Protein AF-A0A951L5P1-F1 (afdb_monomer)

pLDDT: mean 80.64, std 19.42, range [27.53, 98.38]

Secondary structure (DSSP, 8-state):
------------------------PPPPPPPPPPPPPPPPPP-PPPP----S---GGGGEEEESS---TTT-TTSPPPEEEEPTTHHHHHHHHHHS-HHHHHHHHT-SEEEEESS--SS-EEEEE-TTT--EEEEEEHHHHHHHHTTSS-HHHHHHHHHHHHHHTT-SSPPTTGGG-EEEEEET--HHHHHHHHHHHHHHHHHHHHTTTTT-EETTEESGGGT-PSS---STTGGGGS---TTS------HHHHHHHHHH--HHHHHHHHHHHHHHHHSSS-SSTGGGT-HHHHHHHHHHHHHHHHTT--EEEEE-TT-SSPEEHHHHHHT--TTSHHHHHHHHHHHHHTTSS-EE-TTSS----

Foldseek 3Di:
DDDDDDDDDDDDDDDDDDDDDPDPDPDPPDPDPDPPDDPPQDAADDQAQPPDPPQLQVQEFEFPDDDDCVPPLQDDTDGDGRDPCSVLLSLLLVLWDRLLVSLSVQANHEYAYAPDPDQDKAWGQRSPVRHTYIYGYNVNLVCLVVVVDWLFNVVLVVVQCLQAVPDPPFFPQSVQWTKDDWVPTHSSLSSNLRSLLNSLLSCCRNVVQQQKDFQRHGLCRLQVDPPRPALADLQVVDDDDPPDDPSVHDSVNSNVCSVDNDPVSLLSVLVRLVCQLPQLQALHSQLVHHVSSRLSNLRSLLRCVSSVIAFIWTGRPPDPDIRGSNCSLVVPDCSGNSNVSSVRVVSVSVLPQSMDGPPDDSPDD

Mean predicted aligned error: 10.04 Å

Sequence (365 aa):
MLRGPHFIVAGIITMLVTACVPTYSPAPPAPAPAPASPPPFAHAAADIPCSDGSSITSKVVELAAAYDPANNGTSPPQAGGLSTYGALVQSAFNLAPQDLRNRLCALDHIYIDQFDTDHSAWGIRDRKSLKRHIGISKKLLDSISSSTITYADYETEILHRLLWKAHTPEPTWLQGLTYTVVTPDTSAVATLAILAHEIGHTLWWNKGIPNLKCSGTTFHEITWKEPVSIPRGYHKFRERQSNEPSEDFDIDDMIALLQGGTPAQLNQLSADLQTVYQDANWVGLFSFVAPDEDFIETYKYWILQQAGFKTMDMKIPGQESVIHVMDNFNNASAGSGVGKKKAWIGLWLSDLGYCTEPGGGHAHP

Solvent-accessible surface area (backbone atoms only — not comparable to full-atom values): 21131 Å² total; per-residue (Å²): 134,93,81,87,84,90,86,88,86,88,84,83,90,84,90,80,90,76,81,95,68,91,72,84,72,73,77,75,75,76,79,76,76,74,78,76,76,76,78,77,76,76,77,49,81,69,77,37,69,70,86,72,78,73,62,63,34,82,33,21,18,25,46,58,62,85,74,55,75,89,82,38,59,81,59,78,85,52,78,45,56,78,34,88,59,18,64,54,54,38,50,12,50,71,49,43,44,69,69,59,38,15,50,61,58,50,33,69,37,37,30,34,28,78,70,46,89,47,80,50,70,46,35,42,57,33,74,81,80,66,44,33,41,35,40,36,16,38,53,38,50,52,35,28,74,68,64,77,35,52,39,35,51,49,56,25,49,54,52,49,45,74,60,47,74,81,56,82,81,75,44,74,63,60,76,47,43,35,39,74,46,54,39,75,66,37,51,36,49,37,50,33,44,51,53,37,33,29,48,26,49,33,42,43,66,51,66,43,39,88,62,30,18,42,83,85,40,32,66,49,61,64,61,69,44,84,84,57,91,63,72,68,29,60,45,56,83,46,89,79,62,99,82,62,80,82,62,84,44,38,70,66,55,47,38,50,40,64,73,69,44,52,72,70,55,47,46,47,50,36,49,40,55,48,46,52,58,64,69,35,48,30,73,43,73,62,26,52,25,38,67,64,41,26,50,14,46,48,46,21,53,51,48,40,48,71,50,64,44,55,46,35,30,37,39,45,46,92,51,92,65,70,43,48,45,35,50,52,60,73,66,36,48,73,84,32,32,40,20,41,50,53,51,42,52,51,45,58,72,62,71,74,72,51,42,37,47,88,85,81,54,82,78,71,123

Structure (mmCIF, N/CA/C/O backbone):
data_AF-A0A951L5P1-F1
#
_entry.id   AF-A0A951L5P1-F1
#
loop_
_atom_site.group_PDB
_atom_site.id
_atom_site.type_symbol
_atom_site.label_atom_id
_atom_site.label_alt_id
_atom_site.label_comp_id
_atom_site.label_asym_id
_atom_site.label_entity_id
_atom_site.label_seq_id
_atom_site.pdbx_PDB_ins_code
_atom_site.Cartn_x
_atom_site.Cartn_y
_atom_site.Cartn_z
_atom_site.occupancy
_atom_site.B_iso_or_equiv
_atom_site.auth_seq_id
_atom_site.auth_comp_id
_atom_site.auth_asym_id
_atom_site.auth_atom_id
_atom_site.pdbx_PDB_model_num
ATOM 1 N N . MET A 1 1 ? 7.727 -5.221 -61.861 1.00 31.62 1 MET A N 1
ATOM 2 C CA . MET A 1 1 ? 7.086 -4.521 -62.996 1.00 31.62 1 MET A CA 1
ATOM 3 C C . MET A 1 1 ? 5.678 -4.120 -62.579 1.00 31.62 1 MET A C 1
ATOM 5 O O . MET A 1 1 ? 4.941 -4.975 -62.111 1.00 31.62 1 MET A O 1
ATOM 9 N N . LEU A 1 2 ? 5.370 -2.825 -62.694 1.00 35.81 2 LEU A N 1
ATOM 10 C CA . LEU A 1 2 ? 4.069 -2.175 -62.463 1.00 35.81 2 LEU A CA 1
ATOM 11 C C . LEU A 1 2 ? 2.869 -2.932 -63.053 1.00 35.81 2 LEU A C 1
ATOM 13 O O . LEU A 1 2 ? 2.974 -3.294 -64.222 1.00 35.81 2 LEU A O 1
ATOM 17 N N . ARG A 1 3 ? 1.731 -2.997 -62.326 1.00 30.12 3 ARG A N 1
ATOM 18 C CA . ARG A 1 3 ? 0.336 -2.870 -62.837 1.00 30.12 3 ARG A CA 1
ATOM 19 C C . ARG A 1 3 ? -0.643 -2.444 -61.708 1.00 30.12 3 ARG A C 1
ATOM 21 O O . ARG A 1 3 ? -0.648 -3.077 -60.661 1.00 30.12 3 ARG A O 1
ATOM 28 N N . GLY A 1 4 ? -1.425 -1.370 -61.938 1.00 29.33 4 GLY A N 1
ATOM 29 C CA . GLY A 1 4 ? -2.582 -0.889 -61.130 1.00 29.33 4 GLY A CA 1
ATOM 30 C C . GLY A 1 4 ? -3.873 -1.705 -61.385 1.00 29.33 4 GLY A C 1
ATOM 31 O O . GLY A 1 4 ? -3.694 -2.862 -61.768 1.00 29.33 4 GLY A O 1
ATOM 32 N N . PRO A 1 5 ? -5.137 -1.189 -61.289 1.00 40.78 5 PRO A N 1
ATOM 33 C CA . PRO A 1 5 ? -5.617 0.214 -61.236 1.00 40.78 5 PRO A CA 1
ATOM 34 C C . PRO A 1 5 ? -6.831 0.542 -60.290 1.00 40.78 5 PRO A C 1
ATOM 36 O O . PRO A 1 5 ? -7.496 -0.332 -59.758 1.00 40.78 5 PRO A O 1
ATOM 39 N N . HIS A 1 6 ? -7.097 1.851 -60.134 1.00 31.14 6 HIS A N 1
ATOM 40 C CA . HIS A 1 6 ? -8.369 2.611 -60.041 1.00 31.14 6 HIS A CA 1
ATOM 41 C C . HIS A 1 6 ? -9.707 1.924 -59.679 1.00 31.14 6 HIS A C 1
ATOM 43 O O . HIS A 1 6 ? -10.187 1.083 -60.430 1.00 31.14 6 HIS A O 1
ATOM 49 N N . PHE A 1 7 ? -10.423 2.507 -58.702 1.00 30.88 7 PHE A N 1
ATOM 50 C CA . PHE A 1 7 ? -11.871 2.751 -58.800 1.00 30.88 7 PHE A CA 1
ATOM 51 C C . PHE A 1 7 ? -12.259 4.116 -58.205 1.00 30.88 7 PHE A C 1
ATOM 53 O O . PHE A 1 7 ? -11.857 4.481 -57.103 1.00 30.88 7 PHE A O 1
ATOM 60 N N . ILE A 1 8 ? -13.034 4.852 -59.001 1.00 32.53 8 ILE A N 1
ATOM 61 C CA . ILE A 1 8 ? -13.705 6.130 -58.745 1.00 32.53 8 ILE A CA 1
ATOM 62 C C . ILE A 1 8 ? -15.138 5.812 -58.305 1.00 32.53 8 ILE A C 1
ATOM 64 O O . ILE A 1 8 ? -15.790 5.025 -58.987 1.00 32.53 8 ILE A O 1
ATOM 68 N N . VAL A 1 9 ? -15.664 6.488 -57.278 1.00 29.11 9 VAL A N 1
ATOM 69 C CA . VAL A 1 9 ? -17.104 6.794 -57.179 1.00 29.11 9 VAL A CA 1
ATOM 70 C C . VAL A 1 9 ? -17.279 8.220 -56.656 1.00 29.11 9 VAL A C 1
ATOM 72 O O . VAL A 1 9 ? -16.771 8.585 -55.600 1.00 29.11 9 VAL A O 1
ATOM 75 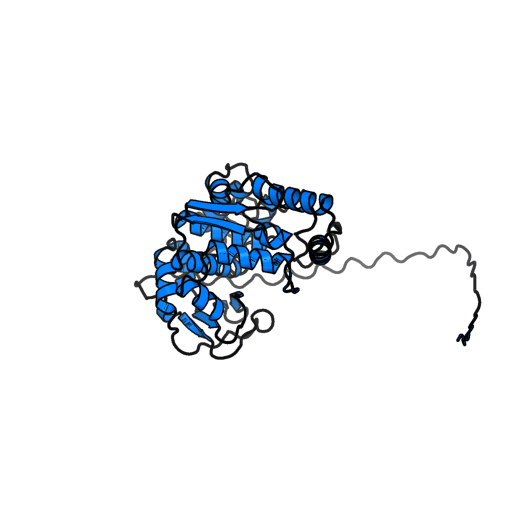N N . ALA A 1 10 ? -18.000 9.009 -57.449 1.00 31.14 10 ALA A N 1
ATOM 76 C CA . ALA A 1 10 ? -18.486 10.353 -57.177 1.00 31.14 10 ALA A CA 1
ATOM 77 C C . ALA A 1 10 ? -19.976 10.317 -56.776 1.00 31.14 10 ALA A C 1
ATOM 79 O O . ALA A 1 10 ? -20.703 9.419 -57.195 1.00 31.14 10 ALA A O 1
ATOM 80 N N . GLY A 1 11 ? -20.435 11.334 -56.038 1.00 27.53 11 GLY A N 1
ATOM 81 C CA . GLY A 1 11 ? -21.853 11.613 -55.743 1.00 27.53 11 GLY A CA 1
ATOM 82 C C . GLY A 1 11 ? -21.983 12.749 -54.716 1.00 27.53 11 GLY A C 1
ATOM 83 O O . GLY A 1 11 ? -21.827 12.505 -53.531 1.00 27.53 11 GLY A O 1
ATOM 84 N N . ILE A 1 12 ? -21.907 14.021 -55.130 1.00 31.72 12 ILE A N 1
ATOM 85 C CA . ILE A 1 12 ? -23.016 14.972 -55.405 1.00 31.72 12 ILE A CA 1
ATOM 86 C C . ILE A 1 12 ? -23.778 15.470 -54.148 1.00 31.72 12 ILE A C 1
ATOM 88 O O . ILE A 1 12 ? -24.682 14.820 -53.645 1.00 31.72 12 ILE A O 1
ATOM 92 N N . ILE A 1 13 ? -23.357 16.662 -53.691 1.00 36.47 13 ILE A N 1
ATOM 93 C CA . ILE A 1 13 ? -24.087 17.923 -53.391 1.00 36.47 13 ILE A CA 1
ATOM 94 C C . ILE A 1 13 ? -25.575 17.856 -52.990 1.00 36.47 13 ILE A C 1
ATOM 96 O O . ILE A 1 13 ? -26.397 17.534 -53.838 1.00 36.47 13 ILE A O 1
ATOM 100 N N . THR A 1 14 ? -25.907 18.453 -51.827 1.00 29.17 14 THR A N 1
ATOM 101 C CA . THR A 1 14 ? -27.038 19.407 -51.695 1.00 29.17 14 THR A CA 1
ATOM 102 C C . THR A 1 14 ? -26.753 20.465 -50.614 1.00 29.17 14 THR A C 1
ATOM 104 O O . THR A 1 14 ? -26.745 20.165 -49.423 1.00 29.17 14 THR A O 1
ATOM 107 N N . MET A 1 15 ? -26.540 21.720 -51.029 1.00 35.78 15 MET A N 1
ATOM 108 C CA . MET A 1 15 ? -26.712 22.913 -50.186 1.00 35.78 15 MET A CA 1
ATOM 109 C C . MET A 1 15 ? -28.213 23.167 -50.008 1.00 35.78 15 MET A C 1
ATOM 111 O O . MET A 1 15 ? -28.929 23.282 -51.001 1.00 35.78 15 MET A O 1
ATOM 115 N N . LEU A 1 16 ? -28.673 23.324 -48.767 1.00 30.95 16 LEU A N 1
ATOM 116 C CA . LEU A 1 16 ? -30.013 23.815 -48.452 1.00 30.95 16 LEU A CA 1
ATOM 117 C C . LEU A 1 16 ? -29.891 25.110 -47.648 1.00 30.95 16 LEU A C 1
ATOM 119 O O . LEU A 1 16 ? -29.496 25.119 -46.486 1.00 30.95 16 LEU A O 1
ATOM 123 N N . VAL A 1 17 ? -30.219 26.209 -48.324 1.00 37.28 17 VAL A N 1
ATOM 124 C CA . VAL A 1 17 ? -30.552 27.498 -47.723 1.00 37.28 17 VAL A CA 1
ATOM 125 C C . VAL A 1 17 ? -32.001 27.392 -47.254 1.00 37.28 17 VAL A C 1
ATOM 127 O O . VAL A 1 17 ? -32.902 27.248 -48.078 1.00 37.28 17 VAL A O 1
ATOM 130 N N . THR A 1 18 ? -32.239 27.468 -45.946 1.00 37.88 18 THR A N 1
ATOM 131 C CA . THR A 1 18 ? -33.587 27.604 -45.375 1.00 37.88 18 THR A CA 1
ATOM 132 C C . THR A 1 18 ? -33.646 28.801 -44.440 1.00 37.88 18 THR A C 1
ATOM 134 O O . THR A 1 18 ? -32.794 28.989 -43.577 1.00 37.88 18 THR A O 1
ATOM 137 N N . ALA A 1 19 ? -34.660 29.623 -44.692 1.00 32.94 19 ALA A N 1
ATOM 138 C CA . ALA A 1 19 ? -34.946 30.909 -44.087 1.00 32.94 19 ALA A CA 1
ATOM 139 C C . ALA A 1 19 ? -35.199 30.847 -42.571 1.00 32.94 19 ALA A C 1
ATOM 141 O O . ALA A 1 19 ? -35.738 29.874 -42.048 1.00 32.94 19 ALA A O 1
ATOM 142 N N . CYS A 1 20 ? -34.864 31.946 -41.893 1.00 32.78 20 CYS A N 1
ATOM 143 C CA . CYS A 1 20 ? -35.191 32.205 -40.497 1.00 32.78 20 CYS A CA 1
ATOM 144 C C . CYS A 1 20 ? -36.712 32.233 -40.285 1.00 32.78 20 CYS A C 1
ATOM 146 O O . CYS A 1 20 ? -37.384 33.179 -40.697 1.00 32.78 20 CYS A O 1
ATOM 148 N N . VAL A 1 21 ? -37.236 31.233 -39.579 1.00 35.75 21 VAL A N 1
ATOM 149 C CA . VAL A 1 21 ? -38.537 31.302 -38.906 1.00 35.75 21 VAL A CA 1
ATOM 150 C C . VAL A 1 21 ? -38.253 31.218 -37.405 1.00 35.75 21 VAL A C 1
ATOM 152 O O . VAL A 1 21 ? -37.550 30.295 -36.994 1.00 35.75 21 VAL A O 1
ATOM 155 N N . PRO A 1 22 ? -38.743 32.149 -36.566 1.00 34.12 22 PRO A N 1
ATOM 156 C CA . PRO A 1 22 ? -38.617 32.020 -35.122 1.00 34.12 22 PRO A CA 1
ATOM 157 C C . PRO A 1 22 ? -39.485 30.847 -34.654 1.00 34.12 22 PRO A C 1
ATOM 159 O O . PRO A 1 22 ? -40.699 30.968 -34.498 1.00 34.12 22 PRO A O 1
ATOM 162 N N . THR A 1 23 ? -38.869 29.685 -34.449 1.00 34.69 23 THR A N 1
ATOM 163 C CA . THR A 1 23 ? -39.492 28.589 -33.712 1.00 34.69 23 THR A CA 1
ATOM 164 C C . THR A 1 23 ? -39.516 28.977 -32.240 1.00 34.69 23 THR A C 1
ATOM 166 O O . THR A 1 23 ? -38.466 29.091 -31.607 1.00 34.69 23 THR A O 1
ATOM 169 N N . TYR A 1 24 ? -40.715 29.188 -31.693 1.00 38.03 24 TYR A N 1
ATOM 170 C CA . TYR A 1 24 ? -40.933 29.191 -30.251 1.00 38.03 24 TYR A CA 1
ATOM 171 C C . TYR A 1 24 ? -40.487 27.830 -29.713 1.00 38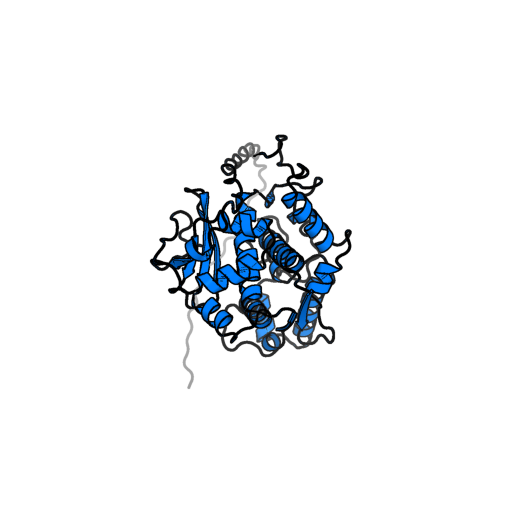.03 24 TYR A C 1
ATOM 173 O O . TYR A 1 24 ? -41.186 26.831 -29.876 1.00 38.03 24 TYR A O 1
ATOM 181 N N . SER A 1 25 ? -39.294 27.791 -29.122 1.00 42.69 25 SER A N 1
ATOM 182 C CA . SER A 1 25 ? -38.824 26.620 -28.395 1.00 42.69 25 SER A CA 1
ATOM 183 C C . SER A 1 25 ? -39.710 26.481 -27.153 1.00 42.69 25 SER A C 1
ATOM 185 O O . SER A 1 25 ? -39.786 27.441 -26.376 1.00 42.69 25 SER A O 1
ATOM 187 N N . PRO A 1 26 ? -40.433 25.362 -26.962 1.00 60.47 26 PRO A N 1
ATOM 188 C CA . PRO A 1 26 ? -41.132 25.126 -25.709 1.00 60.47 26 PRO A CA 1
ATOM 189 C C . PRO A 1 26 ? -40.117 25.188 -24.565 1.00 60.47 26 PRO A C 1
ATOM 191 O O . PRO A 1 26 ? -38.961 24.791 -24.730 1.00 60.47 26 PRO A O 1
ATOM 194 N N . ALA A 1 27 ? -40.545 25.729 -23.421 1.00 58.78 27 ALA A N 1
ATOM 195 C CA . ALA A 1 27 ? -39.714 25.782 -22.227 1.00 58.78 27 ALA A CA 1
ATOM 196 C C . ALA A 1 27 ? -39.086 24.395 -21.982 1.00 58.78 27 ALA A C 1
ATOM 198 O O . ALA A 1 27 ? -39.804 23.395 -22.104 1.00 58.78 27 ALA A O 1
ATOM 199 N N . PRO A 1 28 ? -37.775 24.319 -21.677 1.00 66.56 28 PRO A N 1
ATOM 200 C CA . PRO A 1 28 ? -37.120 23.053 -21.388 1.00 66.56 28 PRO A CA 1
ATOM 201 C C . PRO A 1 28 ? -37.941 22.285 -20.347 1.00 66.56 28 PRO A C 1
ATOM 203 O O . PRO A 1 28 ? -38.399 22.905 -19.378 1.00 66.56 28 PRO A O 1
ATOM 206 N N . PRO A 1 29 ? -38.165 20.971 -20.528 1.00 70.94 29 PRO A N 1
ATOM 207 C CA . PRO A 1 29 ? -38.795 20.169 -19.493 1.00 70.94 29 PRO A CA 1
ATOM 208 C C . PRO A 1 29 ? -38.033 20.382 -18.185 1.00 70.94 29 PRO A C 1
ATOM 210 O O . PRO A 1 29 ? -36.802 20.467 -18.186 1.00 70.94 29 PRO A O 1
ATOM 213 N N . ALA A 1 30 ? -38.779 20.522 -17.086 1.00 70.44 30 ALA A N 1
ATOM 214 C CA . ALA A 1 30 ? -38.187 20.666 -15.765 1.00 70.44 30 ALA A CA 1
ATOM 215 C C . ALA A 1 30 ? -37.120 19.571 -15.573 1.00 70.44 30 ALA A C 1
ATOM 217 O O . ALA A 1 30 ? -37.371 18.429 -15.980 1.00 70.44 30 ALA A O 1
ATOM 218 N N . PRO A 1 31 ? -35.945 19.900 -15.000 1.00 69.00 31 PRO A N 1
ATOM 219 C CA . PRO A 1 31 ? -34.907 18.915 -14.745 1.00 69.00 31 PRO A CA 1
ATOM 220 C C . PRO A 1 31 ? -35.523 17.710 -14.045 1.00 69.00 31 PRO A C 1
ATOM 222 O O . PRO A 1 31 ? -36.289 17.876 -13.090 1.00 69.00 31 PRO A O 1
ATOM 225 N N . ALA A 1 32 ? -35.219 16.509 -14.537 1.00 61.59 32 ALA A N 1
ATOM 226 C CA . ALA A 1 32 ? -35.604 15.301 -13.830 1.00 61.59 32 ALA A CA 1
ATOM 227 C C . ALA A 1 32 ? -35.111 15.422 -12.376 1.00 61.59 32 ALA A C 1
ATOM 229 O O . ALA A 1 32 ? -33.999 15.922 -12.162 1.00 61.59 32 ALA A O 1
ATOM 230 N N . PRO A 1 33 ? -35.923 15.030 -11.377 1.00 64.75 33 PRO A N 1
ATOM 231 C CA . PRO A 1 33 ? -35.471 15.027 -9.995 1.00 64.75 33 PRO A CA 1
ATOM 232 C C . PRO A 1 33 ? -34.151 14.261 -9.916 1.00 64.75 33 PRO A C 1
ATOM 234 O O . PRO A 1 33 ? -34.004 13.217 -10.558 1.00 64.75 33 PRO A O 1
ATOM 237 N N . ALA A 1 34 ? -33.189 14.817 -9.174 1.00 49.06 34 ALA A N 1
ATOM 238 C CA . ALA A 1 34 ? -31.898 14.177 -8.986 1.00 49.06 34 ALA A CA 1
ATOM 239 C C . ALA A 1 34 ? -32.129 12.718 -8.552 1.00 49.06 34 ALA A C 1
ATOM 241 O O . ALA A 1 34 ? -33.012 12.480 -7.718 1.00 49.06 34 ALA A O 1
ATOM 242 N N . PRO A 1 35 ? -31.403 11.745 -9.135 1.00 46.38 35 PRO A N 1
ATOM 243 C CA . PRO A 1 35 ? -31.529 10.356 -8.725 1.00 46.38 35 PRO A CA 1
ATOM 244 C C . PRO A 1 35 ? -31.377 10.277 -7.206 1.00 46.38 35 PRO A C 1
ATOM 246 O O . PRO A 1 35 ? -30.502 10.928 -6.632 1.00 46.38 35 PRO A O 1
ATOM 249 N N . ALA A 1 36 ? -32.275 9.532 -6.558 1.00 41.09 36 ALA A N 1
ATOM 250 C CA . ALA A 1 36 ? -32.216 9.344 -5.117 1.00 41.09 36 ALA A CA 1
ATOM 251 C C . ALA A 1 36 ? -30.819 8.834 -4.745 1.00 41.09 36 ALA A C 1
ATOM 253 O O . ALA A 1 36 ? -30.317 7.906 -5.386 1.00 41.09 36 ALA A O 1
ATOM 254 N N . SER A 1 37 ? -30.197 9.454 -3.738 1.00 36.16 37 SER A N 1
ATOM 255 C CA . SER A 1 37 ? -28.906 9.003 -3.226 1.00 36.16 37 SER A CA 1
ATOM 256 C C . SER A 1 37 ? -28.981 7.498 -2.951 1.00 36.16 37 SER A C 1
ATOM 258 O O . SER A 1 37 ? -29.988 7.049 -2.388 1.00 36.16 37 SER A O 1
ATOM 260 N N . PRO A 1 38 ? -27.972 6.707 -3.359 1.00 39.69 38 PRO A N 1
ATOM 261 C CA . PRO A 1 38 ? -27.956 5.284 -3.056 1.00 39.69 38 PRO A CA 1
ATOM 262 C C . PRO A 1 38 ? -28.169 5.088 -1.548 1.00 39.69 38 PRO A C 1
ATOM 264 O O . PRO A 1 38 ? -27.693 5.913 -0.760 1.00 39.69 38 PRO A O 1
ATOM 267 N N . PRO A 1 39 ? -28.919 4.048 -1.138 1.00 44.06 39 PRO A N 1
ATOM 268 C CA . PRO A 1 39 ? -29.178 3.804 0.272 1.00 44.06 39 PRO A CA 1
ATOM 269 C C . PRO A 1 39 ? -27.846 3.769 1.032 1.00 44.06 39 PRO A C 1
ATOM 271 O O . PRO A 1 39 ? -26.877 3.209 0.505 1.00 44.06 39 PRO A O 1
ATOM 274 N N . PRO A 1 40 ? -27.772 4.371 2.236 1.00 52.72 40 PRO A N 1
ATOM 275 C CA . PRO A 1 40 ? -26.558 4.339 3.037 1.00 52.72 40 PRO A CA 1
ATOM 276 C C . PRO A 1 40 ? -26.111 2.886 3.185 1.00 52.72 40 PRO A C 1
ATOM 278 O O . PRO A 1 40 ? -26.932 1.995 3.429 1.00 52.72 40 PRO A O 1
ATOM 281 N N . PHE A 1 41 ? -24.818 2.634 2.967 1.00 50.38 41 PHE A N 1
ATOM 282 C CA . PHE A 1 41 ? -24.256 1.306 3.166 1.00 50.38 41 PHE A CA 1
ATOM 283 C C . PHE A 1 41 ? -24.619 0.854 4.581 1.00 50.38 41 PHE A C 1
ATOM 285 O O . PHE A 1 41 ? -24.399 1.597 5.535 1.00 50.38 41 PHE A O 1
ATOM 292 N N . ALA A 1 42 ? -25.212 -0.340 4.711 1.00 53.97 42 ALA A N 1
ATOM 293 C CA . ALA A 1 42 ? -25.517 -0.913 6.017 1.00 53.97 42 ALA A CA 1
ATOM 294 C C . ALA A 1 42 ? -24.279 -0.790 6.918 1.00 53.97 42 ALA A C 1
ATOM 296 O O . ALA A 1 42 ? -23.175 -1.122 6.460 1.00 53.97 42 ALA A O 1
ATOM 297 N N . HIS A 1 43 ? -24.486 -0.270 8.138 1.00 52.78 43 HIS A N 1
ATOM 298 C CA . HIS A 1 43 ? -23.420 0.075 9.078 1.00 52.78 43 HIS A CA 1
ATOM 299 C C . HIS A 1 43 ? -22.371 -1.036 9.156 1.00 52.78 43 HIS A C 1
ATOM 301 O O . HIS A 1 43 ? -22.695 -2.228 9.152 1.00 52.78 43 HIS A O 1
ATOM 307 N N . ALA A 1 44 ? -21.103 -0.625 9.180 1.00 56.16 44 ALA A N 1
ATOM 308 C CA . ALA A 1 44 ? -19.966 -1.521 9.287 1.00 56.16 44 ALA A CA 1
ATOM 309 C C . ALA A 1 44 ? -20.151 -2.514 10.440 1.00 56.16 44 ALA A C 1
ATOM 311 O O . ALA A 1 44 ? -20.546 -2.130 11.538 1.00 56.16 44 ALA A O 1
ATOM 312 N N . ALA A 1 45 ? -19.797 -3.783 10.218 1.00 59.50 45 ALA A N 1
ATOM 313 C CA . ALA A 1 45 ? -19.575 -4.686 11.339 1.00 59.50 45 ALA A CA 1
ATOM 314 C C . ALA A 1 45 ? -18.511 -4.063 12.256 1.00 59.50 45 ALA A C 1
ATOM 316 O O . ALA A 1 45 ? -17.469 -3.610 11.763 1.00 59.50 45 ALA A O 1
ATOM 317 N N . ALA A 1 46 ? -18.791 -4.022 13.561 1.00 64.69 46 ALA A N 1
ATOM 318 C CA . ALA A 1 46 ? -17.873 -3.481 14.553 1.00 64.69 46 ALA A CA 1
ATOM 319 C C . ALA A 1 46 ? -16.495 -4.147 14.430 1.00 64.69 46 ALA A C 1
ATOM 321 O O . ALA A 1 46 ? -16.378 -5.333 14.095 1.00 64.69 46 ALA A O 1
ATOM 322 N N . ASP A 1 47 ? -15.439 -3.377 14.682 1.00 68.25 47 ASP A N 1
ATOM 323 C CA . ASP A 1 47 ? -14.099 -3.941 14.763 1.00 68.25 47 ASP A CA 1
ATOM 324 C C . ASP A 1 47 ? -14.050 -4.846 16.005 1.00 68.25 47 ASP A C 1
ATOM 326 O O . ASP A 1 47 ? -14.385 -4.422 17.109 1.00 68.25 47 ASP A O 1
ATOM 330 N N . ILE A 1 48 ? -13.718 -6.124 15.807 1.00 70.12 48 ILE A N 1
ATOM 331 C CA . ILE A 1 48 ? -13.71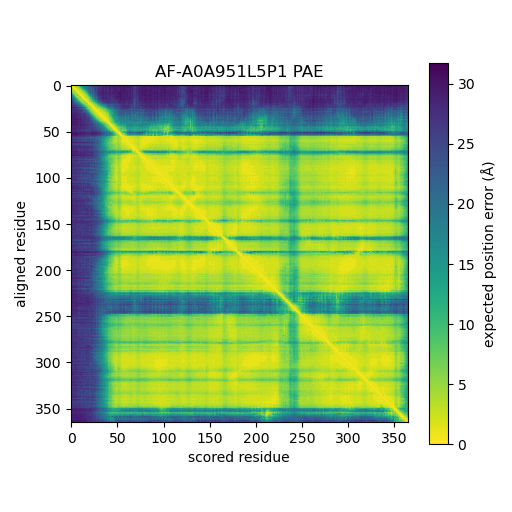1 -7.126 16.876 1.00 70.12 48 ILE A CA 1
ATOM 332 C C . ILE A 1 48 ? -12.320 -7.083 17.514 1.00 70.12 48 ILE A C 1
ATOM 334 O O . ILE A 1 48 ? -11.343 -7.406 16.831 1.00 70.12 48 ILE A O 1
ATOM 338 N N . PRO A 1 49 ? -12.187 -6.688 18.795 1.00 75.50 49 PRO A N 1
ATOM 339 C CA . PRO A 1 49 ? -10.916 -6.807 19.489 1.00 75.50 49 PRO A CA 1
ATOM 340 C C . PRO A 1 49 ? -10.463 -8.263 19.439 1.00 75.50 49 PRO A C 1
ATOM 342 O O . PRO A 1 49 ? -11.271 -9.159 19.684 1.00 75.50 49 PRO A O 1
ATOM 345 N N . CYS A 1 50 ? -9.187 -8.517 19.154 1.00 77.31 50 CYS A N 1
ATOM 346 C CA . CYS A 1 50 ? -8.634 -9.866 19.278 1.00 77.31 50 CYS A CA 1
ATOM 347 C C . CYS A 1 50 ? -8.627 -10.248 20.770 1.00 77.31 50 CYS A C 1
ATOM 349 O O . CYS A 1 50 ? -7.673 -9.951 21.490 1.00 77.31 50 CYS A O 1
ATOM 351 N N . SER A 1 51 ? -9.729 -10.809 21.268 1.00 61.44 51 SER A N 1
ATOM 352 C CA . SER A 1 51 ? -10.000 -10.952 22.704 1.00 61.44 51 SER A CA 1
ATOM 353 C C . SER A 1 51 ? -9.244 -12.099 23.378 1.00 61.44 51 SER A C 1
ATOM 355 O O . SER A 1 51 ? -9.289 -12.224 24.597 1.00 61.44 51 SER A O 1
ATOM 357 N N . ASP A 1 52 ? -8.567 -12.951 22.613 1.00 53.41 52 ASP A N 1
ATOM 358 C CA . ASP A 1 52 ? -8.213 -14.301 23.059 1.00 53.41 52 ASP A CA 1
ATOM 359 C C . ASP A 1 52 ? -6.827 -14.787 22.620 1.00 53.41 52 ASP A C 1
ATOM 361 O O . ASP A 1 52 ? -6.466 -15.930 22.894 1.00 53.41 52 ASP A O 1
ATOM 365 N N . GLY A 1 53 ? -6.034 -13.958 21.936 1.00 51.44 53 GLY A N 1
ATOM 366 C CA . GLY A 1 53 ? -4.794 -14.446 21.330 1.00 51.44 53 GLY A CA 1
ATOM 367 C C . GLY A 1 53 ? -5.046 -15.568 20.315 1.00 51.44 53 GLY A C 1
ATOM 368 O O . GLY A 1 53 ? -4.144 -16.373 20.072 1.00 51.44 53 GLY A O 1
ATOM 369 N N . SER A 1 54 ? -6.258 -15.643 19.736 1.00 62.16 54 SER A N 1
ATOM 370 C CA . SER A 1 54 ? -6.535 -16.532 18.612 1.00 62.16 54 SER A CA 1
ATOM 371 C C . SER A 1 54 ? -5.538 -16.229 17.501 1.00 62.16 54 SER A C 1
ATOM 373 O O . SER A 1 54 ? -5.356 -15.095 17.057 1.00 62.16 54 SER A O 1
ATOM 375 N N . SER A 1 55 ? -4.818 -17.273 17.105 1.00 77.94 55 SER A N 1
ATOM 376 C CA . SER A 1 55 ? -3.796 -17.167 16.081 1.00 77.94 55 SER A CA 1
ATOM 377 C C . SER A 1 55 ? -4.466 -16.773 14.767 1.00 77.94 55 SER A C 1
ATOM 379 O O . SER A 1 55 ? -5.365 -17.485 14.292 1.00 77.94 55 SER A O 1
ATOM 381 N N . ILE A 1 56 ? -4.019 -15.664 14.161 1.00 94.06 56 ILE A N 1
ATOM 382 C CA . ILE A 1 56 ? -4.506 -15.203 12.849 1.00 94.06 56 ILE A CA 1
ATOM 383 C C . ILE A 1 56 ? -4.382 -16.327 11.812 1.00 94.06 56 ILE A C 1
ATOM 385 O O . ILE A 1 56 ? -5.164 -16.387 10.869 1.00 94.06 56 ILE A O 1
ATOM 389 N N . THR A 1 57 ? -3.469 -17.282 12.042 1.00 94.75 57 THR A N 1
ATOM 390 C CA . THR A 1 57 ? -3.287 -18.497 11.237 1.00 94.75 57 THR A CA 1
ATOM 391 C C . THR A 1 57 ? -4.572 -19.284 10.999 1.00 94.75 57 THR A C 1
ATOM 393 O O . THR A 1 57 ? -4.704 -19.883 9.941 1.00 94.75 57 THR A O 1
ATOM 396 N N . SER A 1 58 ? -5.530 -19.279 11.932 1.00 94.81 58 SER A N 1
ATOM 397 C CA . SER A 1 58 ? -6.816 -19.979 11.764 1.00 94.81 58 SER A CA 1
ATOM 398 C C . SER A 1 58 ? -7.706 -19.371 10.673 1.00 94.81 58 SER A C 1
ATOM 400 O O . SER A 1 58 ? -8.620 -20.034 10.187 1.00 94.81 58 SER A O 1
ATOM 402 N N . LYS A 1 59 ? -7.428 -18.127 10.269 1.00 96.06 59 LYS A N 1
ATOM 403 C CA . LYS A 1 59 ? -8.103 -17.422 9.172 1.00 96.06 59 LYS A CA 1
ATOM 404 C C . LYS A 1 59 ? -7.345 -17.518 7.852 1.00 96.06 59 LYS A C 1
ATOM 406 O O . LYS A 1 59 ? -7.915 -17.144 6.830 1.00 96.06 59 LYS A O 1
ATOM 411 N N . VAL A 1 60 ? -6.098 -17.997 7.865 1.00 97.62 60 VAL A N 1
ATOM 412 C CA . VAL A 1 60 ? -5.267 -18.116 6.664 1.00 97.62 60 VAL A CA 1
ATOM 413 C C . VAL A 1 60 ? -5.548 -19.456 5.998 1.00 97.62 60 VAL A C 1
ATOM 415 O O . VAL A 1 60 ? -5.177 -20.517 6.506 1.00 97.62 60 VAL A O 1
ATOM 418 N N . VAL A 1 61 ? -6.229 -19.406 4.863 1.00 98.25 61 VAL A N 1
ATOM 419 C CA . VAL A 1 61 ? -6.721 -20.578 4.132 1.00 98.25 61 VAL A CA 1
ATOM 420 C C . VAL A 1 61 ? -6.267 -20.509 2.683 1.00 98.25 61 VAL A C 1
ATOM 422 O O . VAL A 1 61 ? -6.101 -19.426 2.139 1.00 98.25 61 VAL A O 1
ATOM 425 N N . GLU A 1 62 ? -6.069 -21.652 2.045 1.00 98.38 62 GLU A N 1
ATOM 426 C CA . GLU A 1 62 ? -5.946 -21.713 0.588 1.00 98.38 62 GLU A CA 1
ATOM 427 C C . GLU A 1 62 ? -7.305 -21.389 -0.043 1.00 98.38 62 GLU A C 1
ATOM 429 O O . GLU A 1 62 ? -8.364 -21.671 0.533 1.00 98.38 62 GLU A O 1
ATOM 434 N N . LEU A 1 63 ? -7.298 -20.815 -1.237 1.00 97.69 63 LEU A N 1
ATOM 435 C CA . LEU A 1 63 ? -8.517 -20.572 -1.992 1.00 97.69 63 LEU A CA 1
ATOM 436 C C . LEU A 1 63 ? -9.045 -21.900 -2.570 1.00 97.69 63 LEU A C 1
ATOM 438 O O . LEU A 1 63 ? -8.281 -22.719 -3.064 1.00 97.69 63 LEU A O 1
ATOM 442 N N . ALA A 1 64 ? -10.347 -22.188 -2.513 1.00 97.62 64 ALA A N 1
ATOM 443 C CA . ALA A 1 64 ? -10.854 -23.485 -2.992 1.00 97.62 64 ALA A CA 1
ATOM 444 C C . ALA A 1 64 ? -10.929 -23.586 -4.531 1.00 97.62 64 ALA A C 1
ATOM 446 O O . ALA A 1 64 ? -10.836 -24.682 -5.086 1.00 97.62 64 ALA A O 1
ATOM 447 N N . ALA A 1 65 ? -11.110 -22.455 -5.215 1.00 95.81 65 ALA A N 1
ATOM 448 C CA . ALA A 1 65 ? -11.206 -22.334 -6.669 1.00 95.81 65 ALA A CA 1
ATOM 449 C C . ALA A 1 65 ? -10.808 -20.914 -7.099 1.00 95.81 65 ALA A C 1
ATOM 451 O O . ALA A 1 65 ? -10.941 -19.994 -6.297 1.00 95.81 65 ALA A O 1
ATOM 452 N N . ALA A 1 66 ? -10.374 -20.732 -8.351 1.00 94.44 66 ALA A N 1
ATOM 453 C CA . ALA A 1 66 ? -10.003 -19.419 -8.882 1.00 94.44 66 ALA A CA 1
ATOM 454 C C . ALA A 1 66 ? -11.097 -18.370 -8.614 1.00 94.44 66 ALA A C 1
ATOM 456 O O . ALA A 1 66 ? -12.282 -18.621 -8.857 1.00 94.44 66 ALA A O 1
ATOM 457 N N . TYR A 1 67 ? -10.693 -17.203 -8.113 1.00 93.50 67 TYR A N 1
ATOM 458 C CA . TYR A 1 67 ? -11.598 -16.132 -7.719 1.00 93.50 67 TYR A CA 1
ATOM 459 C C . TYR A 1 67 ? -11.139 -14.808 -8.315 1.00 93.50 67 TYR A C 1
ATOM 461 O O . TYR A 1 67 ? -10.026 -14.361 -8.079 1.00 93.50 67 TYR A O 1
ATOM 469 N N . ASP A 1 68 ? -12.031 -14.170 -9.065 1.00 90.31 68 ASP A N 1
ATOM 470 C CA . ASP A 1 68 ? -11.802 -12.833 -9.605 1.00 90.31 68 ASP A CA 1
ATOM 471 C C . ASP A 1 68 ? -12.590 -11.802 -8.774 1.00 90.31 68 ASP A C 1
ATOM 473 O O . ASP A 1 68 ? -13.826 -11.772 -8.882 1.00 90.31 68 ASP A O 1
ATOM 477 N N . PRO A 1 69 ? -11.927 -10.971 -7.947 1.00 87.38 69 PRO A N 1
ATOM 478 C CA . PRO A 1 69 ? -12.598 -9.983 -7.103 1.00 87.38 69 PRO A CA 1
ATOM 479 C C . PRO A 1 69 ? -13.286 -8.869 -7.908 1.00 87.38 69 PRO A C 1
ATOM 481 O O . PRO A 1 69 ? -14.259 -8.290 -7.418 1.00 87.38 69 PRO A O 1
ATOM 484 N N . ALA A 1 70 ? -12.843 -8.589 -9.139 1.00 85.56 70 ALA A N 1
ATOM 485 C CA . ALA A 1 70 ? -13.435 -7.553 -9.982 1.00 85.56 70 ALA A CA 1
ATOM 486 C C . ALA A 1 70 ? -14.795 -7.994 -10.544 1.00 85.56 70 ALA A C 1
ATOM 488 O O . ALA A 1 70 ? -15.730 -7.196 -10.620 1.00 85.56 70 ALA A O 1
ATOM 489 N N . ASN A 1 71 ? -14.930 -9.280 -10.887 1.00 83.88 71 ASN A N 1
ATOM 490 C CA . ASN A 1 71 ? -16.133 -9.817 -11.530 1.00 83.88 71 ASN A CA 1
ATOM 491 C C . ASN A 1 71 ? -17.074 -10.581 -10.577 1.00 83.88 71 ASN A C 1
ATOM 493 O O . ASN A 1 71 ? -18.266 -10.707 -10.864 1.00 83.88 71 ASN A O 1
ATOM 497 N N . ASN A 1 72 ? -16.593 -11.056 -9.421 1.00 76.69 72 ASN A N 1
ATOM 498 C CA . ASN A 1 72 ? -17.370 -11.900 -8.501 1.00 76.69 72 ASN A CA 1
ATOM 499 C C . ASN A 1 72 ? -17.828 -11.200 -7.215 1.00 76.69 72 ASN A C 1
ATOM 501 O O . ASN A 1 72 ? -18.167 -11.879 -6.245 1.00 76.69 72 ASN A O 1
ATOM 505 N N . GLY A 1 73 ? -17.928 -9.867 -7.194 1.00 65.69 73 GLY A N 1
ATOM 506 C CA . GLY A 1 73 ? -18.243 -9.069 -5.992 1.00 65.69 73 GLY A CA 1
ATOM 507 C C . GLY A 1 73 ? -19.605 -9.320 -5.310 1.00 65.69 73 GLY A C 1
ATOM 508 O O . GLY A 1 73 ? -20.018 -8.542 -4.449 1.00 65.69 73 GLY A O 1
ATOM 509 N N . THR A 1 74 ? -20.338 -10.365 -5.705 1.00 72.12 74 THR A N 1
ATOM 510 C CA . THR A 1 74 ? -21.618 -10.774 -5.108 1.00 72.12 74 THR A CA 1
ATOM 511 C C . THR A 1 74 ? -21.637 -12.194 -4.541 1.00 72.12 74 THR A C 1
ATOM 513 O O . THR A 1 74 ? -22.685 -12.604 -4.022 1.00 72.12 74 THR A O 1
ATOM 516 N N . SER A 1 75 ? -20.545 -12.947 -4.692 1.00 83.31 75 SER A N 1
ATOM 517 C CA . SER A 1 75 ? -20.355 -14.256 -4.071 1.00 83.31 75 SER A CA 1
ATOM 518 C C . SER A 1 75 ? -19.023 -14.247 -3.328 1.00 83.31 75 SER A C 1
ATOM 520 O O . SER A 1 75 ? -18.006 -13.895 -3.933 1.00 83.31 75 SER A O 1
ATOM 522 N N . PRO A 1 76 ? -18.994 -14.638 -2.044 1.00 88.38 76 PRO A N 1
ATOM 523 C CA . PRO A 1 76 ? -17.749 -14.660 -1.305 1.00 88.38 76 PRO A CA 1
ATOM 524 C C . PRO A 1 76 ? -16.812 -15.738 -1.875 1.00 88.38 76 PRO A C 1
ATOM 526 O O . PRO A 1 76 ? -17.287 -16.786 -2.332 1.00 88.38 76 PRO A O 1
ATOM 529 N N . PRO A 1 77 ? -15.489 -15.514 -1.819 1.00 93.25 77 PRO A N 1
ATOM 530 C CA . PRO A 1 77 ? -14.504 -16.555 -2.098 1.00 93.25 77 PRO A CA 1
ATOM 531 C C . PRO A 1 77 ? -14.748 -17.783 -1.209 1.00 93.25 77 PRO A C 1
ATOM 533 O O . PRO A 1 77 ? -15.195 -17.670 -0.064 1.00 93.25 77 PRO A O 1
ATOM 536 N N . GLN A 1 78 ? -14.474 -18.971 -1.744 1.00 95.50 78 GLN A N 1
ATOM 537 C CA . GLN A 1 78 ? -14.647 -20.229 -1.021 1.00 95.50 78 GLN A CA 1
ATOM 538 C C . GLN A 1 78 ? -13.338 -20.634 -0.342 1.00 95.50 78 GLN A C 1
ATOM 540 O O . GLN A 1 78 ? -12.301 -20.739 -0.995 1.00 95.50 78 GLN A O 1
ATOM 545 N N . ALA A 1 79 ? -13.394 -20.881 0.967 1.00 97.25 79 ALA A N 1
ATOM 546 C CA . ALA A 1 79 ? -12.250 -21.349 1.742 1.00 97.25 79 ALA A CA 1
ATOM 547 C C . ALA A 1 79 ? -11.942 -22.822 1.456 1.00 97.25 79 ALA A C 1
ATOM 549 O O . ALA A 1 79 ? -12.829 -23.676 1.512 1.00 97.25 79 ALA A O 1
ATOM 550 N N . GLY A 1 80 ? -10.675 -23.099 1.159 1.00 97.50 80 GLY A N 1
ATOM 551 C CA . GLY A 1 80 ? -10.097 -24.432 1.112 1.00 97.50 80 GLY A CA 1
ATOM 552 C C . GLY A 1 80 ? -9.551 -24.863 2.477 1.00 97.50 80 GLY A C 1
ATOM 553 O O . GLY A 1 80 ? -10.131 -24.579 3.526 1.00 97.50 80 GLY A O 1
ATOM 554 N N . GLY A 1 81 ? -8.430 -25.588 2.463 1.00 97.75 81 GLY A N 1
ATOM 555 C CA . GLY A 1 81 ? -7.721 -25.994 3.681 1.00 97.75 81 GLY A CA 1
ATOM 556 C C . GLY A 1 81 ? -6.937 -24.847 4.324 1.00 97.75 81 GLY A C 1
ATOM 557 O O . GLY A 1 81 ? -6.743 -23.801 3.715 1.00 97.75 81 GLY A O 1
ATOM 558 N N . LEU A 1 82 ? -6.451 -25.053 5.552 1.00 97.81 82 LEU A N 1
ATOM 559 C CA . LEU A 1 82 ? -5.511 -24.120 6.183 1.00 97.81 82 LEU A CA 1
ATOM 560 C C . LEU A 1 82 ? -4.233 -24.004 5.350 1.00 97.81 82 LEU A C 1
ATOM 562 O O . LEU A 1 82 ? -3.690 -25.012 4.893 1.00 97.81 82 LEU A O 1
ATOM 566 N N . SER A 1 83 ? -3.743 -22.779 5.202 1.00 97.94 83 SER A N 1
ATOM 567 C CA . SER A 1 83 ? -2.545 -22.508 4.420 1.00 97.94 83 SER A CA 1
ATOM 568 C C . SER A 1 83 ? -1.261 -22.669 5.232 1.00 97.94 83 SER A C 1
ATOM 570 O O . SER A 1 83 ? -1.190 -22.319 6.415 1.00 97.94 83 SER A O 1
ATOM 572 N N . THR A 1 84 ? -0.190 -23.102 4.566 1.00 97.50 84 THR A N 1
ATOM 573 C CA . THR A 1 84 ? 1.158 -23.146 5.149 1.00 97.50 84 THR A CA 1
ATOM 574 C C . THR A 1 84 ? 1.753 -21.758 5.410 1.00 97.50 84 THR A C 1
ATOM 576 O O . THR A 1 84 ? 2.679 -21.644 6.212 1.00 97.50 84 THR A O 1
ATOM 579 N N . TYR A 1 85 ? 1.218 -20.687 4.807 1.00 98.00 85 TYR A N 1
ATOM 580 C CA . TYR A 1 85 ? 1.686 -19.311 5.047 1.00 98.00 85 TYR A CA 1
ATOM 581 C C . TYR A 1 85 ? 1.162 -18.694 6.344 1.00 98.00 85 TYR A C 1
ATOM 583 O O . TYR A 1 85 ? 1.523 -17.560 6.667 1.00 98.00 85 TYR A O 1
ATOM 591 N N . GLY A 1 86 ? 0.368 -19.428 7.132 1.00 96.69 86 GLY A N 1
ATOM 592 C CA . GLY A 1 86 ? -0.146 -18.941 8.411 1.00 96.69 86 GLY A CA 1
ATOM 593 C C . GLY A 1 86 ? 0.947 -18.355 9.316 1.00 96.69 86 GLY A C 1
ATOM 594 O O . GLY A 1 86 ? 0.749 -17.297 9.905 1.00 96.69 86 GLY A O 1
ATOM 595 N N . ALA A 1 87 ? 2.127 -18.982 9.383 1.00 95.75 87 ALA A N 1
ATOM 596 C CA . ALA A 1 87 ? 3.238 -18.498 10.209 1.00 95.75 87 ALA A CA 1
ATOM 597 C C . ALA A 1 87 ? 3.819 -17.148 9.733 1.00 95.75 87 ALA A C 1
ATOM 599 O O . ALA A 1 87 ? 4.184 -16.304 10.558 1.00 95.75 87 ALA A O 1
ATOM 600 N N . LEU A 1 88 ? 3.877 -16.918 8.416 1.00 96.06 88 LEU A N 1
ATOM 60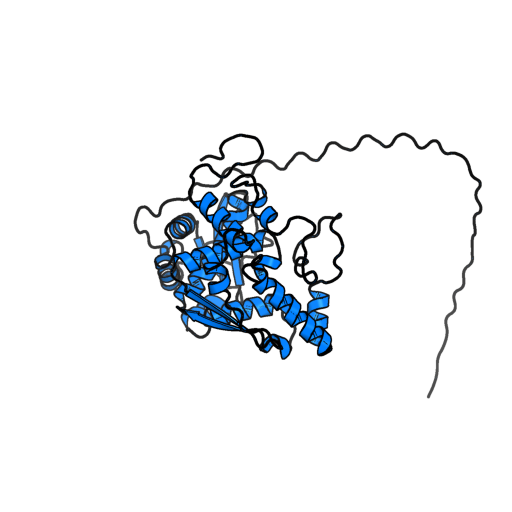1 C CA . LEU A 1 88 ? 4.338 -15.652 7.838 1.00 96.06 88 LEU A CA 1
ATOM 602 C C . LEU A 1 88 ? 3.343 -14.525 8.145 1.00 96.06 88 LEU A C 1
ATOM 604 O O . LEU A 1 88 ? 3.734 -13.477 8.662 1.00 96.06 88 LEU A O 1
ATOM 608 N N . VAL A 1 89 ? 2.048 -14.779 7.934 1.00 97.25 89 VAL A N 1
ATOM 609 C CA . VAL A 1 89 ? 0.971 -13.835 8.274 1.00 97.25 89 VAL A CA 1
ATOM 610 C C . VAL A 1 89 ? 0.940 -13.550 9.779 1.00 97.25 89 VAL A C 1
ATOM 612 O O . VAL A 1 89 ? 0.784 -12.400 10.180 1.00 97.25 89 VAL A O 1
ATOM 615 N N . GLN A 1 90 ? 1.160 -14.556 10.632 1.00 96.19 90 GLN A N 1
ATOM 616 C CA . GLN A 1 90 ? 1.259 -14.359 12.084 1.00 96.19 90 GLN A CA 1
ATOM 617 C C . GLN A 1 90 ? 2.447 -13.473 12.469 1.00 96.19 90 GLN A C 1
ATOM 619 O O . GLN A 1 90 ? 2.334 -12.658 13.382 1.00 96.19 90 GLN A O 1
ATOM 624 N N . SER A 1 91 ? 3.576 -13.598 11.771 1.00 95.38 91 SER A N 1
ATOM 625 C CA . SER A 1 91 ? 4.746 -12.747 12.006 1.00 95.38 91 SER A CA 1
ATOM 626 C C . SER A 1 91 ? 4.454 -11.285 11.658 1.00 95.38 91 SER A C 1
ATOM 628 O O . SER A 1 91 ? 4.759 -10.402 12.456 1.00 95.38 91 SER A O 1
ATOM 630 N N . ALA A 1 92 ? 3.782 -11.028 10.533 1.00 96.44 92 ALA A N 1
ATOM 631 C CA . ALA A 1 92 ? 3.306 -9.691 10.169 1.00 96.44 92 ALA A CA 1
ATOM 632 C C . ALA A 1 92 ? 2.278 -9.146 11.177 1.00 96.44 92 ALA A C 1
ATOM 634 O O . ALA A 1 92 ? 2.391 -8.012 11.641 1.00 96.44 92 ALA A O 1
ATOM 635 N N . PHE A 1 93 ? 1.318 -9.976 11.591 1.00 96.06 93 PHE A N 1
ATOM 636 C CA . PHE A 1 93 ? 0.322 -9.632 12.608 1.00 96.06 93 PHE A CA 1
ATOM 637 C C . PHE A 1 93 ? 0.962 -9.241 13.947 1.00 96.06 93 PHE A C 1
ATOM 639 O O . PHE A 1 93 ? 0.476 -8.338 14.622 1.00 96.06 93 PHE A O 1
ATOM 646 N N . ASN A 1 94 ? 2.070 -9.880 14.331 1.00 94.69 94 ASN A N 1
ATOM 647 C CA . ASN A 1 94 ? 2.791 -9.545 15.560 1.00 94.69 94 ASN A CA 1
ATOM 648 C C . ASN A 1 94 ? 3.480 -8.172 15.497 1.00 94.69 94 ASN A C 1
ATOM 650 O O . ASN A 1 94 ? 3.650 -7.548 16.543 1.00 94.69 94 ASN A O 1
ATOM 654 N N . LEU A 1 95 ? 3.859 -7.707 14.301 1.00 95.69 95 LEU A N 1
ATOM 655 C CA . LEU A 1 95 ? 4.409 -6.364 14.075 1.00 95.69 95 LEU A CA 1
ATOM 656 C C . LEU A 1 95 ? 3.318 -5.286 14.004 1.00 95.69 95 LEU A C 1
ATOM 658 O O . LEU A 1 95 ? 3.591 -4.115 14.260 1.00 95.69 95 LEU A O 1
ATOM 662 N N . ALA A 1 96 ? 2.093 -5.669 13.638 1.00 95.69 96 ALA A N 1
ATOM 663 C CA . ALA A 1 96 ? 1.002 -4.735 13.410 1.00 95.69 96 ALA A CA 1
ATOM 664 C C . ALA A 1 96 ? 0.588 -3.984 14.696 1.00 95.69 96 ALA A C 1
ATOM 666 O O . ALA A 1 96 ? 0.486 -4.589 15.772 1.00 95.69 96 ALA A O 1
ATOM 667 N N . PRO A 1 97 ? 0.255 -2.682 14.600 1.00 93.12 97 PRO A N 1
ATOM 668 C CA . PRO A 1 97 ? -0.357 -1.956 15.707 1.00 93.12 97 PRO A CA 1
ATOM 669 C C . PRO A 1 97 ? -1.733 -2.544 16.056 1.00 93.12 97 PRO A C 1
ATOM 671 O O . PRO A 1 97 ? -2.378 -3.207 15.240 1.00 93.12 97 PRO A O 1
ATOM 674 N N . GLN A 1 98 ? -2.210 -2.279 17.278 1.00 91.06 98 GLN A N 1
ATOM 675 C CA . GLN A 1 98 ? -3.444 -2.882 17.801 1.00 91.06 98 GLN A CA 1
ATOM 676 C C . GLN A 1 98 ? -4.665 -2.672 16.894 1.00 91.06 98 GLN A C 1
ATOM 678 O O . GLN A 1 98 ? -5.451 -3.603 16.736 1.00 91.06 98 GLN A O 1
ATOM 683 N N . ASP A 1 99 ? -4.813 -1.487 16.296 1.00 90.31 99 ASP A N 1
ATOM 684 C CA . ASP A 1 99 ? -5.923 -1.187 15.384 1.00 90.31 99 ASP A CA 1
ATOM 685 C C . ASP A 1 99 ? -5.959 -2.155 14.192 1.00 90.31 99 ASP A C 1
ATOM 687 O O . ASP A 1 99 ? -6.965 -2.827 13.966 1.00 90.31 99 ASP A O 1
ATOM 691 N N . LEU A 1 100 ? -4.834 -2.311 13.486 1.00 94.19 100 LEU A N 1
ATOM 692 C CA . LEU A 1 100 ? -4.756 -3.239 12.362 1.00 94.19 100 LEU A CA 1
ATOM 693 C C . LEU A 1 100 ? -4.942 -4.690 12.814 1.00 94.19 100 LEU A C 1
ATOM 695 O O . LEU A 1 100 ? -5.634 -5.443 12.135 1.00 94.19 100 LEU A O 1
ATOM 699 N N . ARG A 1 101 ? -4.412 -5.086 13.981 1.00 93.81 101 ARG A N 1
ATOM 700 C CA . ARG A 1 101 ? -4.671 -6.428 14.537 1.00 93.81 101 ARG A CA 1
ATOM 701 C C . ARG A 1 101 ? -6.166 -6.688 14.709 1.00 93.81 101 ARG A C 1
ATOM 703 O O . ARG A 1 101 ? -6.650 -7.711 14.235 1.00 93.81 101 ARG A O 1
ATOM 710 N N . ASN A 1 102 ? -6.905 -5.753 15.309 1.00 91.62 102 ASN A N 1
ATOM 711 C CA . ASN A 1 102 ? -8.358 -5.874 15.475 1.00 91.62 102 ASN A CA 1
ATOM 712 C C . ASN A 1 102 ? -9.066 -6.020 14.120 1.00 91.62 102 ASN A C 1
ATOM 714 O O . ASN A 1 102 ? -9.934 -6.876 13.955 1.00 91.62 102 ASN A O 1
ATOM 718 N N . ARG A 1 103 ? -8.657 -5.235 13.119 1.00 92.56 103 ARG A N 1
ATOM 719 C CA . ARG A 1 103 ? -9.221 -5.303 11.761 1.00 92.56 103 ARG A CA 1
ATOM 720 C C . ARG A 1 103 ? -8.938 -6.640 11.081 1.00 92.56 103 ARG A C 1
ATOM 722 O O . ARG A 1 103 ? -9.855 -7.219 10.506 1.00 92.56 103 ARG A O 1
ATOM 729 N N . LEU A 1 104 ? -7.717 -7.161 11.212 1.00 94.69 104 LEU A N 1
ATOM 730 C CA . LEU A 1 104 ? -7.331 -8.485 10.715 1.00 94.69 104 LEU A CA 1
ATOM 731 C C . LEU A 1 104 ? -8.109 -9.608 11.421 1.00 94.69 104 LEU A C 1
ATOM 733 O O . LEU A 1 104 ? -8.589 -10.529 10.766 1.00 94.69 104 LEU A O 1
ATOM 737 N N . CYS A 1 105 ? -8.314 -9.516 12.737 1.00 93.00 105 CYS A N 1
ATOM 738 C CA . CYS A 1 105 ? -9.152 -10.462 13.487 1.00 93.00 105 CYS A CA 1
ATOM 739 C C . CYS A 1 105 ? -10.622 -10.425 13.050 1.00 93.00 105 CYS A C 1
ATOM 741 O O . CYS A 1 105 ? -11.323 -11.437 13.123 1.00 93.00 105 CYS A O 1
ATOM 743 N N . ALA A 1 106 ? -11.086 -9.276 12.570 1.00 91.75 106 ALA A N 1
ATOM 744 C CA . ALA A 1 106 ? -12.454 -9.078 12.131 1.00 91.75 106 ALA A CA 1
ATOM 745 C C . ALA A 1 106 ? -12.684 -9.429 10.642 1.00 91.75 106 ALA A C 1
ATOM 747 O O . ALA A 1 106 ? -13.813 -9.299 10.156 1.00 91.75 106 ALA A O 1
ATOM 748 N N . LEU A 1 107 ? -11.644 -9.885 9.928 1.00 94.31 107 LEU A N 1
ATOM 749 C CA . LEU A 1 107 ? -11.778 -10.561 8.636 1.00 94.31 107 LEU A CA 1
ATOM 750 C C . LEU A 1 107 ? -12.434 -11.928 8.818 1.00 94.31 107 LEU A C 1
ATOM 752 O O . LEU A 1 107 ? -12.238 -12.593 9.836 1.00 94.31 107 LEU A O 1
ATOM 756 N N . ASP A 1 108 ? -13.146 -12.396 7.802 1.00 94.81 108 ASP A N 1
ATOM 757 C CA . ASP A 1 108 ? -13.594 -13.785 7.757 1.00 94.81 108 ASP A CA 1
ATOM 758 C C . ASP A 1 108 ? -12.407 -14.707 7.453 1.00 94.81 108 ASP A C 1
ATOM 760 O O . ASP A 1 108 ? -12.144 -15.639 8.211 1.00 94.81 108 ASP A O 1
ATOM 764 N N . HIS A 1 109 ? -11.662 -14.390 6.387 1.00 96.75 109 HIS A N 1
ATOM 765 C CA . HIS A 1 109 ? -10.531 -15.176 5.896 1.00 96.75 109 HIS A CA 1
ATOM 766 C C . HIS A 1 109 ? -9.475 -14.298 5.213 1.00 96.75 109 HIS A C 1
ATOM 768 O O . HIS A 1 109 ? -9.798 -13.258 4.629 1.00 96.75 109 HIS A O 1
ATOM 774 N N . ILE A 1 110 ? -8.233 -14.777 5.258 1.00 97.94 110 ILE A N 1
ATOM 775 C CA . ILE A 1 110 ? -7.120 -14.358 4.406 1.00 97.94 110 ILE A CA 1
ATOM 776 C C . ILE A 1 110 ? -6.846 -15.539 3.472 1.00 97.94 110 ILE A C 1
ATOM 778 O O . ILE A 1 110 ? -6.431 -16.605 3.929 1.00 97.94 110 ILE A O 1
ATOM 782 N N . TYR A 1 111 ? -7.133 -15.372 2.188 1.00 98.38 111 TYR A N 1
ATOM 783 C CA . TYR A 1 111 ? -6.976 -16.404 1.175 1.00 98.38 111 TYR A CA 1
ATOM 784 C C . TYR A 1 111 ? -5.576 -16.360 0.580 1.00 98.38 111 TYR A C 1
ATOM 786 O O . TYR A 1 111 ? -5.091 -15.297 0.197 1.00 98.38 111 TYR A O 1
ATOM 794 N N . ILE A 1 112 ? -4.951 -17.523 0.467 1.00 98.38 112 ILE A N 1
ATOM 795 C CA . ILE A 1 112 ? -3.775 -17.714 -0.366 1.00 98.38 112 ILE A CA 1
ATOM 796 C C . ILE A 1 112 ? -4.266 -18.217 -1.713 1.00 98.38 112 ILE A C 1
ATOM 798 O O . ILE A 1 112 ? -4.863 -19.288 -1.800 1.00 98.38 112 ILE A O 1
ATOM 802 N N . ASP A 1 113 ? -4.085 -17.397 -2.742 1.00 97.62 113 ASP A N 1
ATOM 803 C CA . ASP A 1 113 ? -4.559 -17.698 -4.085 1.00 97.62 113 ASP A CA 1
ATOM 804 C C . ASP A 1 113 ? -3.486 -18.474 -4.850 1.00 97.62 113 ASP A C 1
ATOM 806 O O . ASP A 1 113 ? -2.505 -17.914 -5.342 1.00 97.62 113 ASP A O 1
ATOM 810 N N . GLN A 1 114 ? -3.656 -19.791 -4.925 1.00 97.31 114 GLN A N 1
ATOM 811 C CA . GLN A 1 114 ? -2.778 -20.676 -5.686 1.00 97.31 114 GLN A CA 1
ATOM 812 C C . GLN A 1 114 ? -3.079 -20.708 -7.192 1.00 97.31 114 GLN A C 1
ATOM 814 O O . GLN A 1 114 ? -2.372 -21.397 -7.930 1.00 97.31 114 GLN A O 1
ATOM 819 N N . PHE A 1 115 ? -4.143 -20.039 -7.640 1.00 95.88 115 PHE A N 1
ATOM 820 C CA . PHE A 1 115 ? -4.540 -19.966 -9.048 1.00 95.88 115 PHE A CA 1
ATOM 821 C C . PHE A 1 115 ? -3.994 -18.713 -9.726 1.00 95.88 115 PHE A C 1
ATOM 823 O O . PHE A 1 115 ? -3.825 -18.715 -10.946 1.00 95.88 115 PHE A O 1
ATOM 830 N N . ASP A 1 116 ? -3.699 -17.675 -8.948 1.00 90.62 116 ASP A N 1
ATOM 831 C CA . ASP A 1 116 ? -3.052 -16.475 -9.448 1.00 90.62 116 ASP A CA 1
ATOM 832 C C . ASP A 1 116 ? -1.569 -16.725 -9.773 1.00 90.62 116 ASP A C 1
ATOM 834 O O . ASP A 1 116 ? -0.760 -17.143 -8.937 1.00 90.62 116 ASP A O 1
ATOM 838 N N . THR A 1 117 ? -1.216 -16.466 -11.029 1.00 88.75 117 THR A N 1
ATOM 839 C CA . THR A 1 117 ? 0.148 -16.588 -11.554 1.00 88.75 117 THR A CA 1
ATOM 840 C C . THR A 1 117 ? 0.936 -15.282 -11.489 1.00 88.75 117 THR A C 1
ATOM 842 O O . THR A 1 117 ? 2.120 -15.263 -11.853 1.00 88.75 117 THR A O 1
ATOM 845 N N . ASP A 1 118 ? 0.302 -14.200 -11.051 1.00 88.12 118 ASP A N 1
ATOM 846 C CA . ASP A 1 118 ? 0.897 -12.889 -10.849 1.00 88.12 118 ASP A CA 1
ATOM 847 C C . ASP A 1 118 ? 1.280 -12.640 -9.388 1.00 88.12 118 ASP A C 1
ATOM 849 O O . ASP A 1 118 ? 1.056 -13.467 -8.509 1.00 88.12 118 ASP A O 1
ATOM 853 N N . HIS A 1 119 ? 1.961 -11.519 -9.141 1.00 89.38 119 HIS A N 1
ATOM 854 C CA . HIS A 1 119 ? 2.244 -11.028 -7.794 1.00 89.38 119 HIS A CA 1
ATOM 855 C C . HIS A 1 119 ? 1.142 -10.054 -7.373 1.00 89.38 119 HIS A C 1
ATOM 857 O O . HIS A 1 119 ? 1.390 -8.860 -7.227 1.00 89.38 119 HIS A O 1
ATOM 863 N N . SER A 1 120 ? -0.092 -10.549 -7.266 1.00 92.94 120 SER A N 1
ATOM 864 C CA . SER A 1 120 ? -1.242 -9.726 -6.888 1.00 92.94 120 SER A CA 1
ATOM 865 C C . SER A 1 120 ? -1.677 -9.965 -5.442 1.00 92.94 120 SER A C 1
ATOM 867 O O . SER A 1 120 ? -1.354 -10.989 -4.819 1.00 92.94 120 SER A O 1
ATOM 869 N N . ALA A 1 121 ? -2.411 -8.989 -4.924 1.00 95.75 121 ALA A N 1
ATOM 870 C CA . ALA A 1 121 ? -3.206 -9.068 -3.715 1.00 95.75 121 ALA A CA 1
ATOM 871 C C . ALA A 1 121 ? -4.513 -8.290 -3.945 1.00 95.75 121 ALA A C 1
ATOM 873 O O . ALA A 1 121 ? -4.628 -7.511 -4.894 1.00 95.75 121 ALA A O 1
ATOM 874 N N . TRP A 1 122 ? -5.525 -8.575 -3.131 1.00 95.62 122 TRP A N 1
ATOM 875 C CA . TRP A 1 122 ? -6.806 -7.878 -3.182 1.00 95.62 122 TRP A CA 1
ATOM 876 C C . TRP A 1 122 ? -7.492 -7.856 -1.818 1.00 95.62 122 TRP A C 1
ATOM 878 O O . TRP A 1 122 ? -7.399 -8.802 -1.033 1.00 95.62 122 TRP A O 1
ATOM 888 N N . GLY A 1 123 ? -8.260 -6.801 -1.564 1.00 94.56 123 GLY A N 1
ATOM 889 C CA . GLY A 1 123 ? -9.062 -6.606 -0.365 1.00 94.56 123 GLY A CA 1
ATOM 890 C C . GLY A 1 123 ? -10.499 -6.272 -0.739 1.00 94.56 123 GLY A C 1
ATOM 891 O O . GLY A 1 123 ? -10.763 -5.298 -1.441 1.00 94.56 123 GLY A O 1
ATOM 892 N N . ILE A 1 124 ? -11.459 -7.066 -0.262 1.00 91.62 124 ILE A N 1
ATOM 893 C CA . ILE A 1 124 ? -12.876 -6.873 -0.594 1.00 91.62 124 ILE A CA 1
ATOM 894 C C . ILE A 1 124 ? -13.783 -6.903 0.632 1.00 91.62 124 ILE A C 1
ATOM 896 O O . ILE A 1 124 ? -13.532 -7.571 1.640 1.00 91.62 124 ILE A O 1
ATOM 900 N N . ARG A 1 125 ? -14.915 -6.212 0.489 1.00 89.38 125 ARG A N 1
ATOM 901 C CA . ARG A 1 125 ? -16.098 -6.355 1.336 1.00 89.38 125 ARG A CA 1
ATOM 902 C C . ARG A 1 125 ? -17.233 -6.899 0.480 1.00 89.38 125 ARG A C 1
ATOM 904 O O . ARG A 1 125 ? -17.713 -6.198 -0.413 1.00 89.38 125 ARG A O 1
ATOM 911 N N . ASP A 1 126 ? -17.677 -8.120 0.761 1.00 85.50 126 ASP A N 1
ATOM 912 C CA . ASP A 1 126 ? -18.818 -8.702 0.057 1.00 85.50 126 ASP A CA 1
ATOM 913 C C . ASP A 1 126 ? -20.065 -7.843 0.310 1.00 85.50 126 ASP A C 1
ATOM 915 O O . ASP A 1 126 ? -20.432 -7.563 1.453 1.00 85.50 126 ASP A O 1
ATOM 919 N N . ARG A 1 127 ? -20.723 -7.392 -0.761 1.00 80.81 127 ARG A N 1
ATOM 920 C CA . ARG A 1 127 ? -21.841 -6.443 -0.648 1.00 80.81 127 ARG A CA 1
ATOM 921 C C . ARG A 1 127 ? -23.088 -7.054 -0.005 1.00 80.81 127 ARG A C 1
ATOM 923 O O . ARG A 1 127 ? -23.912 -6.302 0.509 1.00 80.81 127 ARG A O 1
ATOM 930 N N . LYS A 1 128 ? -23.255 -8.379 -0.055 1.00 84.00 128 LYS A N 1
ATOM 931 C CA . LYS A 1 128 ? -24.444 -9.078 0.458 1.00 84.00 128 LYS A CA 1
ATOM 932 C C . LYS A 1 128 ? -24.253 -9.532 1.898 1.00 84.00 128 LYS A C 1
ATOM 934 O O . LYS A 1 128 ? -25.118 -9.286 2.731 1.00 84.00 128 LYS A O 1
ATOM 939 N N . SER A 1 129 ? -23.149 -10.212 2.190 1.00 86.12 129 SER A N 1
ATOM 940 C CA . SER A 1 129 ? -22.854 -10.753 3.514 1.00 86.12 129 SER A CA 1
ATOM 941 C C . SER A 1 129 ? -22.111 -9.767 4.408 1.00 86.12 129 SER A C 1
ATOM 943 O O . SER A 1 129 ? -21.967 -10.041 5.596 1.00 86.12 129 SER A O 1
ATOM 945 N N . LEU A 1 130 ? -21.620 -8.650 3.854 1.00 86.38 130 LEU A N 1
ATOM 946 C CA . LEU A 1 130 ? -20.795 -7.641 4.540 1.00 86.38 130 LEU A CA 1
ATOM 947 C C . LEU A 1 130 ? -19.486 -8.210 5.109 1.00 86.38 130 LEU A C 1
ATOM 949 O O . LEU A 1 130 ? -18.813 -7.567 5.915 1.00 86.38 130 LEU A O 1
ATOM 953 N N . LYS A 1 131 ? -19.135 -9.420 4.668 1.00 90.56 131 LYS A N 1
ATOM 954 C CA . LYS A 1 131 ? -17.934 -10.146 5.065 1.00 90.56 131 LYS A CA 1
ATOM 955 C C . LYS A 1 131 ? -16.714 -9.498 4.443 1.00 90.56 131 LYS A C 1
ATOM 957 O O . LYS A 1 131 ? -16.795 -8.937 3.348 1.00 90.56 131 LYS A O 1
ATOM 962 N N . ARG A 1 132 ? -15.592 -9.568 5.150 1.00 93.25 132 ARG A N 1
ATOM 963 C CA . ARG A 1 132 ? -14.336 -8.944 4.723 1.00 93.25 132 ARG A CA 1
ATOM 964 C C . ARG A 1 132 ? -13.308 -10.017 4.439 1.00 93.25 132 ARG A C 1
ATOM 966 O O . ARG A 1 132 ? -13.123 -10.938 5.240 1.00 93.25 132 ARG A O 1
ATOM 973 N N . HIS A 1 133 ? -12.641 -9.868 3.309 1.00 95.19 133 HIS A N 1
ATOM 974 C CA . HIS A 1 133 ? -11.715 -10.856 2.794 1.00 95.19 133 HIS A CA 1
ATOM 975 C C . HIS A 1 133 ? -10.491 -10.162 2.218 1.00 95.19 133 HIS A C 1
ATOM 977 O O . HIS A 1 133 ? -10.606 -9.094 1.618 1.00 95.19 133 HIS A O 1
ATOM 983 N N . ILE A 1 134 ? -9.346 -10.809 2.381 1.00 97.69 134 ILE A N 1
ATOM 984 C CA . ILE A 1 134 ? -8.112 -10.469 1.677 1.00 97.69 134 ILE A CA 1
ATOM 985 C C . ILE A 1 134 ? -7.691 -11.702 0.894 1.00 97.69 134 ILE A C 1
ATOM 987 O O . ILE A 1 134 ? -7.799 -12.805 1.427 1.00 97.69 134 ILE A O 1
ATOM 991 N N . GLY A 1 135 ? -7.205 -11.526 -0.325 1.00 97.50 135 GLY A N 1
ATOM 992 C CA . GLY A 1 135 ? -6.464 -12.541 -1.057 1.00 97.50 135 GLY A CA 1
ATOM 993 C C . GLY A 1 135 ? -5.044 -12.078 -1.319 1.00 97.50 135 GLY A C 1
ATOM 994 O O . GLY A 1 135 ? -4.806 -10.900 -1.570 1.00 97.50 135 GLY A O 1
ATOM 995 N N . ILE A 1 136 ? -4.100 -13.007 -1.242 1.00 98.06 136 ILE A N 1
ATOM 996 C CA . ILE A 1 136 ? -2.702 -12.779 -1.599 1.00 98.06 136 ILE A CA 1
ATOM 997 C C . ILE A 1 136 ? -2.273 -13.941 -2.484 1.00 98.06 136 ILE A C 1
ATOM 999 O O . ILE A 1 136 ? -2.444 -15.103 -2.105 1.00 98.06 136 ILE A O 1
ATOM 1003 N N . SER A 1 137 ? -1.719 -13.644 -3.655 1.00 97.44 137 SER A N 1
ATOM 1004 C CA . SER A 1 137 ? -1.209 -14.682 -4.549 1.00 97.44 137 SER A CA 1
ATOM 1005 C C . SER A 1 137 ? -0.140 -15.529 -3.856 1.00 97.44 137 SER A C 1
ATOM 1007 O O . SER A 1 137 ? 0.774 -15.031 -3.186 1.00 97.44 137 SER A O 1
ATOM 1009 N N . LYS A 1 138 ? -0.230 -16.849 -4.041 1.00 97.56 138 LYS A N 1
ATOM 1010 C CA . LYS A 1 138 ? 0.760 -17.796 -3.522 1.00 97.56 138 LYS A CA 1
ATOM 1011 C C . LYS A 1 138 ? 2.156 -17.453 -4.037 1.00 97.56 138 LYS A C 1
ATOM 1013 O O . LYS A 1 138 ? 3.122 -17.517 -3.282 1.00 97.56 138 LYS A O 1
ATOM 1018 N N . LYS A 1 139 ? 2.253 -17.069 -5.312 1.00 95.88 139 LYS A N 1
ATOM 1019 C CA . LYS A 1 139 ? 3.511 -16.714 -5.971 1.00 95.88 139 LYS A CA 1
ATOM 1020 C C . LYS A 1 139 ? 4.207 -15.537 -5.280 1.00 95.88 139 LYS A C 1
ATOM 1022 O O . LYS A 1 139 ? 5.396 -15.638 -4.990 1.00 95.88 139 LYS A O 1
ATOM 1027 N N . LEU A 1 140 ? 3.465 -14.480 -4.935 1.00 95.62 140 LEU A N 1
ATOM 1028 C CA . LEU A 1 140 ? 4.003 -13.351 -4.172 1.00 95.62 140 LEU A CA 1
ATOM 1029 C C . LEU A 1 140 ? 4.538 -13.800 -2.806 1.00 95.62 140 LEU A C 1
ATOM 1031 O O . LEU A 1 140 ? 5.661 -13.463 -2.430 1.00 95.62 140 LEU A O 1
ATOM 1035 N N . LEU A 1 141 ? 3.773 -14.614 -2.073 1.00 96.62 141 LEU A N 1
ATOM 1036 C CA . LEU A 1 141 ? 4.213 -15.111 -0.768 1.00 96.62 141 LEU A CA 1
ATOM 1037 C C . LEU A 1 141 ? 5.384 -16.096 -0.858 1.00 96.62 141 LEU A C 1
ATOM 1039 O O . LEU A 1 141 ? 6.227 -16.103 0.038 1.00 96.62 141 LEU A O 1
ATOM 1043 N N . ASP A 1 142 ? 5.486 -16.908 -1.911 1.00 96.56 142 ASP A N 1
ATOM 1044 C CA . ASP A 1 142 ? 6.673 -17.728 -2.188 1.00 96.56 142 ASP A CA 1
ATOM 1045 C C . ASP A 1 142 ? 7.914 -16.842 -2.345 1.00 96.56 142 ASP A C 1
ATOM 1047 O O . ASP A 1 142 ? 8.937 -17.088 -1.697 1.00 96.56 142 ASP A O 1
ATOM 1051 N N . SER A 1 143 ? 7.816 -15.774 -3.138 1.00 94.50 143 SER A N 1
ATOM 1052 C CA . SER A 1 143 ? 8.923 -14.841 -3.346 1.00 94.50 143 SER A CA 1
ATOM 1053 C C . SER A 1 143 ? 9.332 -14.126 -2.051 1.00 94.50 143 SER A C 1
ATOM 1055 O O . SER A 1 143 ? 10.518 -14.074 -1.714 1.00 94.50 143 SER A O 1
ATOM 1057 N N . ILE A 1 144 ? 8.359 -13.649 -1.271 1.00 94.06 144 ILE A N 1
ATOM 1058 C CA . ILE A 1 144 ? 8.604 -12.974 0.015 1.00 94.06 144 ILE A CA 1
ATOM 1059 C C . ILE A 1 144 ? 9.182 -13.948 1.053 1.00 94.06 144 ILE A C 1
ATOM 1061 O O . ILE A 1 144 ? 10.142 -13.628 1.753 1.00 94.06 144 ILE A O 1
ATOM 1065 N N . SER A 1 145 ? 8.602 -15.144 1.189 1.00 93.62 145 SER A N 1
ATOM 1066 C CA . SER A 1 145 ? 8.982 -16.115 2.230 1.00 93.62 145 SER A CA 1
ATOM 1067 C C . SER A 1 145 ? 10.352 -16.747 1.997 1.00 93.62 145 SER A C 1
ATOM 1069 O O . SER A 1 145 ? 11.045 -17.071 2.960 1.00 93.62 145 SER A O 1
ATOM 1071 N N . SER A 1 146 ? 10.758 -16.891 0.735 1.00 92.12 146 SER A N 1
ATOM 1072 C CA . SER A 1 146 ? 12.091 -17.364 0.355 1.00 92.12 146 SER A CA 1
ATOM 1073 C C . SER A 1 146 ? 13.171 -16.284 0.469 1.00 92.12 146 SER A C 1
ATOM 1075 O O . SER A 1 146 ? 14.339 -16.573 0.204 1.00 92.12 146 SER A O 1
ATOM 1077 N N . SER A 1 147 ? 12.798 -15.053 0.848 1.00 83.81 147 SER A N 1
ATOM 1078 C CA . SER A 1 147 ? 13.659 -13.866 0.807 1.00 83.81 147 SER A CA 1
ATOM 1079 C C . SER A 1 147 ? 14.278 -13.632 -0.576 1.00 83.81 147 SER A C 1
ATOM 1081 O O . SER A 1 147 ? 15.367 -13.070 -0.679 1.00 83.81 147 SER A O 1
ATOM 1083 N N . THR A 1 148 ? 13.618 -14.102 -1.641 1.00 81.81 148 THR A N 1
ATOM 1084 C CA . THR A 1 148 ? 14.055 -13.834 -3.019 1.00 81.81 148 THR A CA 1
ATOM 1085 C C . THR A 1 148 ? 13.638 -12.446 -3.476 1.00 81.81 148 THR A C 1
ATOM 1087 O O . THR A 1 148 ? 14.306 -11.893 -4.343 1.00 81.81 148 THR A O 1
ATOM 1090 N N . ILE A 1 149 ? 12.590 -11.879 -2.868 1.00 86.50 149 ILE A N 1
ATOM 1091 C CA . ILE A 1 149 ? 12.258 -10.459 -2.975 1.00 86.50 149 ILE A CA 1
ATOM 1092 C C . ILE A 1 149 ? 12.221 -9.827 -1.584 1.00 86.50 149 ILE A C 1
ATOM 1094 O O . ILE A 1 149 ? 11.650 -10.377 -0.636 1.00 86.50 149 ILE A O 1
ATOM 1098 N N . THR A 1 150 ? 12.855 -8.670 -1.467 1.00 89.12 150 THR A N 1
ATOM 1099 C CA . THR A 1 150 ? 12.727 -7.769 -0.322 1.00 89.12 150 THR A CA 1
ATOM 1100 C C . THR A 1 150 ? 11.426 -6.959 -0.396 1.00 89.12 150 THR A C 1
ATOM 1102 O O . THR A 1 150 ? 10.709 -7.009 -1.398 1.00 89.12 150 THR A O 1
ATOM 1105 N N . TYR A 1 151 ? 11.092 -6.186 0.644 1.00 91.94 151 TYR A N 1
ATOM 1106 C CA . TYR A 1 151 ? 9.980 -5.230 0.548 1.00 91.94 151 TYR A CA 1
ATOM 1107 C C . TYR A 1 151 ? 10.268 -4.140 -0.495 1.00 91.94 151 TYR A C 1
ATOM 1109 O O . TYR A 1 151 ? 9.365 -3.738 -1.226 1.00 91.94 151 TYR A O 1
ATOM 1117 N N . ALA A 1 152 ? 11.526 -3.701 -0.608 1.00 92.88 152 ALA A N 1
ATOM 1118 C CA . ALA A 1 152 ? 11.940 -2.752 -1.638 1.00 92.88 152 ALA A CA 1
ATOM 1119 C C . ALA A 1 152 ? 11.750 -3.325 -3.055 1.00 92.88 152 ALA A C 1
ATOM 1121 O O . ALA A 1 152 ? 11.231 -2.636 -3.935 1.00 92.88 152 ALA A O 1
ATOM 1122 N N . ASP A 1 153 ? 12.115 -4.593 -3.266 1.00 92.38 153 ASP A N 1
ATOM 1123 C CA . ASP A 1 153 ? 11.917 -5.275 -4.550 1.00 92.38 153 ASP A CA 1
ATOM 1124 C C . ASP A 1 153 ? 10.428 -5.407 -4.881 1.00 92.38 153 ASP A C 1
ATOM 1126 O O . ASP A 1 153 ? 10.028 -5.141 -6.012 1.00 92.38 153 ASP A O 1
ATOM 1130 N N . TYR A 1 154 ? 9.601 -5.759 -3.888 1.00 92.00 154 TYR A N 1
ATOM 1131 C CA . TYR A 1 154 ? 8.151 -5.832 -4.055 1.00 92.00 154 TYR A CA 1
ATOM 1132 C C . TYR A 1 154 ? 7.571 -4.488 -4.510 1.00 92.00 154 TYR A C 1
ATOM 1134 O O . TYR A 1 154 ? 6.938 -4.425 -5.558 1.00 92.00 154 TYR A O 1
ATOM 1142 N N . GLU A 1 155 ? 7.837 -3.399 -3.788 1.00 93.44 155 GLU A N 1
ATOM 1143 C CA . GLU A 1 155 ? 7.321 -2.065 -4.138 1.00 93.44 155 GLU A CA 1
ATOM 1144 C C . GLU A 1 155 ? 7.861 -1.568 -5.490 1.00 93.44 155 GLU A C 1
ATOM 1146 O O . GLU A 1 155 ? 7.138 -0.918 -6.248 1.00 93.44 155 GLU A O 1
ATOM 1151 N N . THR A 1 156 ? 9.097 -1.940 -5.845 1.00 93.62 156 THR A N 1
ATOM 1152 C CA . THR A 1 156 ? 9.664 -1.684 -7.181 1.00 93.62 156 THR A CA 1
ATOM 1153 C C . THR A 1 156 ? 8.869 -2.421 -8.253 1.00 93.62 156 THR A C 1
ATOM 1155 O O . THR A 1 156 ? 8.507 -1.835 -9.273 1.00 93.62 156 THR A O 1
ATOM 1158 N N . GLU A 1 157 ? 8.533 -3.688 -8.020 1.00 91.19 157 GLU A N 1
ATOM 1159 C CA . GLU A 1 157 ? 7.757 -4.478 -8.967 1.00 91.19 157 GLU A CA 1
ATOM 1160 C C . GLU A 1 157 ? 6.342 -3.918 -9.169 1.00 91.19 157 GLU A C 1
ATOM 1162 O O . GLU A 1 157 ? 5.901 -3.799 -10.316 1.00 91.19 157 GLU A O 1
ATOM 1167 N N . ILE A 1 158 ? 5.631 -3.537 -8.099 1.00 90.31 158 ILE A N 1
ATOM 1168 C CA . ILE A 1 158 ? 4.293 -2.935 -8.245 1.00 90.31 158 ILE A CA 1
ATOM 1169 C C . ILE A 1 158 ? 4.401 -1.622 -9.029 1.00 90.31 158 ILE A C 1
ATOM 1171 O O . ILE A 1 158 ? 3.623 -1.392 -9.956 1.00 90.31 158 ILE A O 1
ATOM 1175 N N . LEU A 1 159 ? 5.390 -0.780 -8.709 1.00 90.12 159 LEU A N 1
ATOM 1176 C CA . LEU A 1 159 ? 5.639 0.478 -9.412 1.00 90.12 159 LEU A CA 1
ATOM 1177 C C . LEU A 1 159 ? 5.864 0.258 -10.915 1.00 90.12 159 LEU A C 1
ATOM 1179 O O . LEU A 1 159 ? 5.270 0.949 -11.746 1.00 90.12 159 LEU A O 1
ATOM 1183 N N . HIS A 1 160 ? 6.680 -0.728 -11.278 1.00 90.38 160 HIS A N 1
ATOM 1184 C CA . HIS A 1 160 ? 6.924 -1.076 -12.675 1.00 90.38 160 HIS A CA 1
ATOM 1185 C C . HIS A 1 160 ? 5.650 -1.585 -13.358 1.00 90.38 160 HIS A C 1
ATOM 1187 O O . HIS A 1 160 ? 5.324 -1.150 -14.464 1.00 90.38 160 HIS A O 1
ATOM 1193 N N . ARG A 1 161 ? 4.882 -2.458 -12.691 1.00 85.81 161 ARG A N 1
ATOM 1194 C CA . ARG A 1 161 ? 3.599 -2.964 -13.208 1.00 85.81 161 ARG A CA 1
ATOM 1195 C C . ARG A 1 161 ? 2.614 -1.825 -13.479 1.00 85.81 161 ARG A C 1
ATOM 1197 O O . ARG A 1 161 ? 1.992 -1.826 -14.543 1.00 85.81 161 ARG A O 1
ATOM 1204 N N . LEU A 1 162 ? 2.525 -0.848 -12.573 1.00 83.62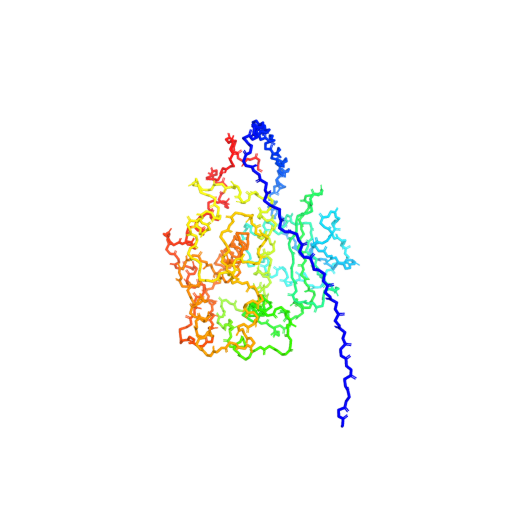 162 LEU A N 1
ATOM 1205 C CA . LEU A 1 162 ? 1.672 0.334 -12.724 1.00 83.62 162 LEU A CA 1
ATOM 1206 C C . LEU A 1 162 ? 2.066 1.162 -13.955 1.00 83.62 162 LEU A C 1
ATOM 1208 O O . LEU A 1 162 ? 1.199 1.595 -14.711 1.00 83.62 162 LEU A O 1
ATOM 1212 N N . LEU A 1 163 ? 3.367 1.363 -14.174 1.00 84.19 1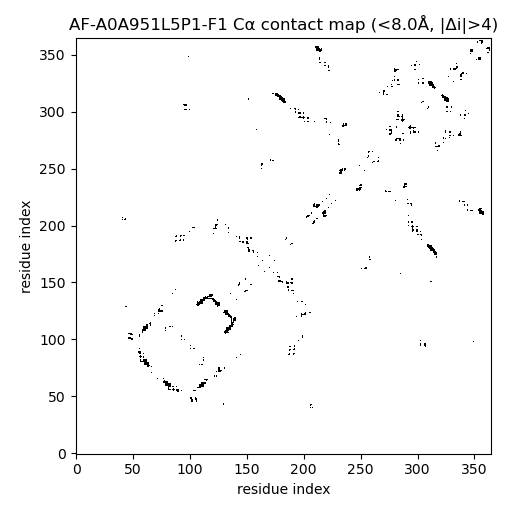63 LEU A N 1
ATOM 1213 C CA . LEU A 1 163 ? 3.873 2.225 -15.244 1.00 84.19 163 LEU A CA 1
ATOM 1214 C C . LEU A 1 163 ? 3.969 1.540 -16.616 1.00 84.19 163 LEU A C 1
ATOM 1216 O O . LEU A 1 163 ? 4.072 2.235 -17.627 1.00 84.19 163 LEU A O 1
ATOM 1220 N N . TRP A 1 164 ? 3.958 0.204 -16.679 1.00 83.62 164 TRP A N 1
ATOM 1221 C CA . TRP A 1 164 ? 4.371 -0.519 -17.890 1.00 83.62 164 TRP A CA 1
ATOM 1222 C C . TRP A 1 164 ? 3.426 -1.625 -18.389 1.00 83.62 164 TRP A C 1
ATOM 1224 O O . TRP A 1 164 ? 3.635 -2.177 -19.476 1.00 83.62 164 TRP A O 1
ATOM 1234 N N . LYS A 1 165 ? 2.355 -1.939 -17.644 1.00 71.62 165 LYS A N 1
ATOM 1235 C CA . LYS A 1 165 ? 1.249 -2.839 -18.046 1.00 71.62 165 LYS A CA 1
ATOM 1236 C C . LYS A 1 165 ? 1.692 -4.096 -18.830 1.00 71.62 165 LYS A C 1
ATOM 1238 O O . LYS A 1 165 ? 1.077 -4.472 -19.824 1.00 71.62 165 LYS A O 1
ATOM 1243 N N . ALA A 1 166 ? 2.776 -4.734 -18.380 1.00 64.94 166 ALA A N 1
ATOM 1244 C CA . ALA A 1 166 ? 3.321 -5.993 -18.903 1.00 64.94 166 ALA A CA 1
ATOM 1245 C C . ALA A 1 166 ? 3.753 -6.017 -20.390 1.00 64.94 166 ALA A C 1
ATOM 1247 O O . ALA A 1 166 ? 3.822 -7.092 -20.993 1.00 64.94 166 ALA A O 1
ATOM 1248 N N . HIS A 1 167 ? 4.110 -4.880 -20.997 1.00 65.75 167 HIS A N 1
ATOM 1249 C CA . HIS A 1 167 ? 4.794 -4.922 -22.295 1.00 65.75 167 HIS A CA 1
ATOM 1250 C C . HIS A 1 167 ? 6.183 -5.570 -22.127 1.00 65.75 167 HIS A C 1
ATOM 1252 O O . HIS A 1 167 ? 6.828 -5.452 -21.089 1.00 65.75 167 HIS A O 1
ATOM 1258 N N . THR A 1 168 ? 6.673 -6.306 -23.121 1.00 74.44 168 THR A N 1
ATOM 1259 C CA . THR A 1 168 ? 8.019 -6.900 -23.062 1.00 74.44 168 THR A CA 1
ATOM 1260 C C . THR A 1 168 ? 8.800 -6.541 -24.322 1.00 74.44 168 THR A C 1
ATOM 1262 O O . THR A 1 168 ? 8.237 -6.616 -25.417 1.00 74.44 168 THR A O 1
ATOM 1265 N N . PRO A 1 169 ? 10.085 -6.150 -24.208 1.00 85.38 169 PRO A N 1
ATOM 1266 C CA . PRO A 1 169 ? 10.887 -5.996 -22.983 1.00 85.38 169 PRO A CA 1
ATOM 1267 C C . PRO A 1 169 ? 10.580 -4.705 -22.198 1.00 85.38 169 PRO A C 1
ATOM 1269 O O . PRO A 1 169 ? 10.068 -3.742 -22.758 1.00 85.38 169 PRO A O 1
ATOM 1272 N N . GLU A 1 170 ? 10.929 -4.678 -20.909 1.00 86.94 170 GLU A N 1
ATOM 1273 C CA . GLU A 1 170 ? 10.859 -3.469 -20.076 1.00 86.94 170 GLU A CA 1
ATOM 1274 C C . GLU A 1 170 ? 11.893 -2.405 -20.509 1.00 86.94 170 GLU A C 1
ATOM 1276 O O . GLU A 1 170 ? 13.047 -2.771 -20.763 1.00 86.94 170 GLU A O 1
ATOM 1281 N N . PRO A 1 171 ? 11.546 -1.101 -20.575 1.00 89.25 171 PRO A N 1
ATOM 1282 C CA . PRO A 1 171 ? 12.469 -0.047 -20.965 1.00 89.25 171 PRO A CA 1
ATOM 1283 C C . PRO A 1 171 ? 13.600 0.114 -19.953 1.00 89.25 171 PRO A C 1
ATOM 1285 O O . PRO A 1 171 ? 13.375 0.151 -18.746 1.00 89.25 171 PRO A O 1
ATOM 1288 N N . THR A 1 172 ? 14.824 0.317 -20.444 1.00 90.25 172 THR A N 1
ATOM 1289 C CA . THR A 1 172 ? 16.010 0.518 -19.594 1.00 90.25 172 THR A CA 1
ATOM 1290 C C . THR A 1 172 ? 15.874 1.709 -18.646 1.00 90.25 172 THR A C 1
ATOM 1292 O O . THR A 1 172 ? 16.434 1.679 -17.556 1.00 90.25 172 THR A O 1
ATOM 1295 N N . TRP A 1 173 ? 15.131 2.753 -19.036 1.00 91.50 173 TRP A N 1
ATOM 1296 C CA . TRP A 1 173 ? 14.840 3.863 -18.127 1.00 91.50 173 TRP A CA 1
ATOM 1297 C C . TRP A 1 173 ? 14.077 3.357 -16.898 1.00 91.50 173 TRP A C 1
ATOM 1299 O O . TRP A 1 173 ? 14.516 3.607 -15.782 1.00 91.50 173 TRP A O 1
ATOM 1309 N N . LEU A 1 174 ? 13.011 2.571 -17.090 1.00 90.12 174 LEU A N 1
ATOM 1310 C CA . LEU A 1 174 ? 12.180 2.076 -15.990 1.00 90.12 174 LEU A CA 1
ATOM 1311 C C . LEU A 1 174 ? 12.963 1.148 -15.056 1.00 90.12 174 LEU A C 1
ATOM 1313 O O . LEU A 1 174 ? 12.836 1.265 -13.851 1.00 90.12 174 LEU A O 1
ATOM 1317 N N . GLN A 1 175 ? 13.880 0.335 -15.587 1.00 91.69 175 GLN A N 1
ATOM 1318 C CA . GLN A 1 175 ? 14.771 -0.516 -14.780 1.00 91.69 175 GLN A CA 1
ATOM 1319 C C . GLN A 1 175 ? 15.627 0.258 -13.757 1.00 91.69 175 GLN A C 1
ATOM 1321 O O . GLN A 1 175 ? 16.124 -0.330 -12.800 1.00 91.69 175 GLN A O 1
ATOM 1326 N N . GLY A 1 176 ? 15.846 1.562 -13.958 1.00 92.00 176 GLY A N 1
ATOM 1327 C CA . GLY A 1 176 ? 16.555 2.415 -13.002 1.00 92.00 176 GLY A CA 1
ATOM 1328 C C . GLY A 1 176 ? 15.666 3.040 -11.918 1.00 92.00 176 GLY A C 1
ATOM 1329 O O . GLY A 1 176 ? 16.201 3.747 -11.060 1.00 92.00 176 GLY A O 1
ATOM 1330 N N . LEU A 1 177 ? 14.345 2.843 -11.990 1.00 93.12 177 LEU A N 1
ATOM 1331 C CA . LEU A 1 177 ? 13.340 3.383 -11.079 1.00 93.12 177 LEU A CA 1
ATOM 1332 C C . LEU A 1 177 ? 13.071 2.395 -9.942 1.00 93.12 177 LEU A C 1
ATOM 1334 O O . LEU A 1 177 ? 12.167 1.580 -10.015 1.00 93.12 177 LEU A O 1
ATOM 1338 N N . THR A 1 178 ? 13.856 2.463 -8.875 1.00 94.88 178 THR A N 1
ATOM 1339 C CA . THR A 1 178 ? 13.881 1.395 -7.864 1.00 94.88 178 THR A CA 1
ATOM 1340 C C . THR A 1 178 ? 13.722 1.930 -6.454 1.00 94.88 178 THR A C 1
ATOM 1342 O O . THR A 1 178 ? 14.280 2.984 -6.128 1.00 94.88 178 THR A O 1
ATOM 1345 N N . TYR A 1 179 ? 13.094 1.146 -5.584 1.00 94.38 179 TYR A N 1
ATOM 1346 C CA . TYR A 1 179 ? 13.268 1.272 -4.141 1.00 94.38 179 TYR A CA 1
ATOM 1347 C C . TYR A 1 179 ? 14.508 0.491 -3.693 1.00 94.38 179 TYR A C 1
ATOM 1349 O O . TYR A 1 179 ? 14.793 -0.569 -4.243 1.00 94.38 179 TYR A O 1
ATOM 1357 N N . THR A 1 180 ? 15.285 1.008 -2.736 1.00 88.56 180 THR A N 1
ATOM 1358 C CA . THR A 1 180 ? 16.612 0.422 -2.426 1.00 88.56 180 THR A CA 1
ATOM 1359 C C . THR A 1 180 ? 16.953 0.280 -0.947 1.00 88.56 180 THR A C 1
ATOM 1361 O O . THR A 1 180 ? 17.620 -0.683 -0.578 1.00 88.56 180 THR A O 1
ATOM 1364 N N . VAL A 1 181 ? 16.552 1.219 -0.087 1.00 77.75 181 VAL A N 1
ATOM 1365 C CA . VAL A 1 181 ? 16.939 1.200 1.334 1.00 77.75 181 VAL A CA 1
ATOM 1366 C C . VAL A 1 181 ? 15.714 1.033 2.192 1.00 77.75 181 VAL A C 1
ATOM 1368 O O . VAL A 1 181 ? 14.957 1.979 2.364 1.00 77.75 181 VAL A O 1
ATOM 1371 N N . VAL A 1 182 ? 15.555 -0.141 2.789 1.00 77.56 182 VAL A N 1
ATOM 1372 C CA . VAL A 1 182 ? 14.447 -0.438 3.688 1.00 77.56 182 VAL A CA 1
ATOM 1373 C C . VAL A 1 182 ? 14.976 -0.903 5.047 1.00 77.56 182 VAL A C 1
ATOM 1375 O O . VAL A 1 182 ? 15.921 -1.685 5.126 1.00 77.56 182 VAL A O 1
ATOM 1378 N N . THR A 1 183 ? 14.420 -0.402 6.158 1.00 88.31 183 THR A N 1
ATOM 1379 C CA . THR A 1 183 ? 14.800 -0.870 7.507 1.00 88.31 183 THR A CA 1
ATOM 1380 C C . THR A 1 183 ? 13.614 -0.886 8.487 1.00 88.31 183 THR A C 1
ATOM 1382 O O . THR A 1 183 ? 13.086 0.184 8.813 1.00 88.31 183 THR A O 1
ATOM 1385 N N . PRO A 1 184 ? 13.249 -2.058 9.056 1.00 89.25 184 PRO A N 1
ATOM 1386 C CA . PRO A 1 184 ? 13.764 -3.394 8.731 1.00 89.25 184 PRO A CA 1
ATOM 1387 C C . PRO A 1 184 ? 13.192 -3.923 7.408 1.00 89.25 184 PRO A C 1
ATOM 1389 O O . PRO A 1 184 ? 11.994 -3.814 7.166 1.00 89.25 184 PRO A O 1
ATOM 1392 N N . ASP A 1 185 ? 14.039 -4.540 6.586 1.00 89.19 185 ASP A N 1
ATOM 1393 C CA . ASP A 1 185 ? 13.624 -5.192 5.342 1.00 89.19 185 ASP A CA 1
ATOM 1394 C C . ASP A 1 185 ? 13.452 -6.693 5.564 1.00 89.19 185 ASP A C 1
ATOM 1396 O O . ASP A 1 185 ? 14.410 -7.465 5.552 1.00 89.19 185 ASP A O 1
ATOM 1400 N N . THR A 1 186 ? 12.235 -7.098 5.915 1.00 91.81 186 THR A N 1
ATOM 1401 C CA . THR A 1 186 ? 11.935 -8.489 6.273 1.00 91.81 186 THR A CA 1
ATOM 1402 C C . THR A 1 186 ? 10.659 -8.948 5.596 1.00 91.81 186 THR A C 1
ATOM 1404 O O . THR A 1 186 ? 9.760 -8.150 5.331 1.00 91.81 186 THR A O 1
ATOM 1407 N N . SER A 1 187 ? 10.530 -10.260 5.409 1.00 94.31 187 SER A N 1
ATOM 1408 C CA . SER A 1 187 ? 9.317 -10.876 4.869 1.00 94.31 187 SER A CA 1
ATOM 1409 C C . SER A 1 187 ? 8.060 -10.535 5.680 1.00 94.31 187 SER A C 1
ATOM 1411 O O . SER A 1 187 ? 6.987 -10.330 5.113 1.00 94.31 187 SER A O 1
ATOM 1413 N N . ALA A 1 188 ? 8.191 -10.398 7.005 1.00 94.75 188 ALA A N 1
ATOM 1414 C CA . ALA A 1 188 ? 7.103 -9.974 7.882 1.00 94.75 188 ALA A CA 1
ATOM 1415 C C . ALA A 1 188 ? 6.676 -8.515 7.635 1.00 94.75 188 ALA A C 1
ATOM 1417 O O . ALA A 1 188 ? 5.486 -8.224 7.699 1.00 94.75 188 ALA A O 1
ATOM 1418 N N . VAL A 1 189 ? 7.614 -7.614 7.322 1.00 95.00 189 VAL A N 1
ATOM 1419 C CA . VAL A 1 189 ? 7.304 -6.217 6.972 1.00 95.00 189 VAL A CA 1
ATOM 1420 C C . VAL A 1 189 ? 6.656 -6.120 5.595 1.00 95.00 189 VAL A C 1
ATOM 1422 O O . VAL A 1 189 ? 5.637 -5.448 5.476 1.00 95.00 189 VAL A O 1
ATOM 1425 N N . ALA A 1 190 ? 7.173 -6.831 4.588 1.00 95.69 190 ALA A N 1
ATOM 1426 C CA . ALA A 1 190 ? 6.539 -6.883 3.268 1.00 95.69 190 ALA A CA 1
ATOM 1427 C C . ALA A 1 190 ? 5.097 -7.410 3.368 1.00 95.69 190 ALA A C 1
ATOM 1429 O O . ALA A 1 190 ? 4.158 -6.798 2.866 1.00 95.69 190 ALA A O 1
ATOM 1430 N N . THR A 1 191 ? 4.902 -8.500 4.117 1.00 97.19 191 THR A N 1
ATOM 1431 C CA . THR A 1 191 ? 3.569 -9.067 4.371 1.00 97.19 191 THR A CA 1
ATOM 1432 C C . THR A 1 191 ? 2.677 -8.095 5.155 1.00 97.19 191 THR A C 1
ATOM 1434 O O . THR A 1 191 ? 1.491 -7.986 4.859 1.00 97.19 191 THR A O 1
ATOM 1437 N N . LEU A 1 192 ? 3.220 -7.358 6.134 1.00 97.62 192 LEU A N 1
ATOM 1438 C CA . LEU A 1 192 ? 2.479 -6.325 6.869 1.00 97.62 192 LEU A CA 1
ATOM 1439 C C . LEU A 1 192 ? 2.022 -5.191 5.944 1.00 97.62 192 LEU A C 1
ATOM 1441 O O . LEU A 1 192 ? 0.879 -4.757 6.060 1.00 97.62 192 LEU A O 1
ATOM 1445 N N . ALA A 1 193 ? 2.889 -4.728 5.043 1.00 97.12 193 ALA A N 1
ATOM 1446 C CA . ALA A 1 193 ? 2.570 -3.677 4.082 1.00 97.12 193 ALA A CA 1
ATOM 1447 C C . ALA A 1 193 ? 1.422 -4.099 3.152 1.00 97.12 193 ALA A C 1
ATOM 1449 O O . ALA A 1 193 ? 0.457 -3.350 3.015 1.00 97.12 193 ALA A O 1
ATOM 1450 N N . ILE A 1 194 ? 1.477 -5.327 2.615 1.00 97.69 194 ILE A N 1
ATOM 1451 C CA . ILE A 1 194 ? 0.398 -5.916 1.802 1.00 97.69 194 ILE A CA 1
ATOM 1452 C C . ILE A 1 194 ? -0.907 -5.949 2.600 1.00 97.69 194 ILE A C 1
ATOM 1454 O O . ILE A 1 194 ? -1.915 -5.397 2.177 1.00 97.69 194 ILE A O 1
ATOM 1458 N N . LEU A 1 195 ? -0.894 -6.534 3.801 1.00 98.12 195 LEU A N 1
ATOM 1459 C CA . LEU A 1 195 ? -2.095 -6.627 4.635 1.00 98.12 195 LEU A CA 1
ATOM 1460 C C . LEU A 1 195 ? -2.678 -5.251 4.985 1.00 98.12 195 LEU A C 1
ATOM 1462 O O . LEU A 1 195 ? -3.897 -5.100 5.025 1.00 98.12 195 LEU A O 1
ATOM 1466 N N . ALA A 1 196 ? -1.832 -4.254 5.254 1.00 97.94 196 ALA A N 1
ATOM 1467 C CA . ALA A 1 196 ? -2.273 -2.897 5.556 1.00 97.94 196 ALA A CA 1
ATOM 1468 C C . ALA A 1 196 ? -2.913 -2.218 4.336 1.00 97.94 196 ALA A C 1
ATOM 1470 O O . ALA A 1 196 ? -3.961 -1.589 4.491 1.00 97.94 196 ALA A O 1
ATOM 1471 N N . HIS A 1 197 ? -2.324 -2.388 3.149 1.00 97.62 197 HIS A N 1
ATOM 1472 C CA . HIS A 1 197 ? -2.878 -1.912 1.881 1.00 97.62 197 HIS A CA 1
ATOM 1473 C C . HIS A 1 197 ? -4.260 -2.539 1.626 1.00 97.62 197 HIS A C 1
ATOM 1475 O O . HIS A 1 197 ? -5.262 -1.829 1.530 1.00 97.62 197 HIS A O 1
ATOM 1481 N N . GLU A 1 198 ? -4.366 -3.869 1.679 1.00 97.44 198 GLU A N 1
ATOM 1482 C CA . GLU A 1 198 ? -5.638 -4.552 1.413 1.00 97.44 198 GLU A CA 1
ATOM 1483 C C . GLU A 1 198 ? -6.717 -4.250 2.466 1.00 97.44 198 GLU A C 1
ATOM 1485 O O . GLU A 1 198 ? -7.900 -4.102 2.143 1.00 97.44 198 GLU A O 1
ATOM 1490 N N . ILE A 1 199 ? -6.338 -4.081 3.740 1.00 97.00 199 ILE A N 1
ATOM 1491 C CA . ILE A 1 199 ? -7.264 -3.568 4.758 1.00 97.00 199 ILE A CA 1
ATOM 1492 C C . ILE A 1 199 ? -7.723 -2.151 4.409 1.00 97.00 199 ILE A C 1
ATOM 1494 O O . ILE A 1 199 ? -8.914 -1.871 4.561 1.00 97.00 199 ILE A O 1
ATOM 1498 N N . GLY A 1 200 ? -6.842 -1.286 3.904 1.00 95.69 200 GLY A N 1
ATOM 1499 C CA . GLY A 1 200 ? -7.186 0.049 3.412 1.00 95.69 200 GLY A CA 1
ATOM 1500 C C . GLY A 1 200 ? -8.366 0.027 2.438 1.00 95.69 200 GLY A C 1
ATOM 1501 O O . GLY A 1 200 ? -9.340 0.756 2.655 1.00 95.69 200 GLY A O 1
ATOM 1502 N N . HIS A 1 201 ? -8.347 -0.869 1.444 1.00 93.38 201 HIS A N 1
ATOM 1503 C CA . HIS A 1 201 ? -9.462 -1.038 0.502 1.00 93.38 201 HIS A CA 1
ATOM 1504 C C . HIS A 1 201 ? -10.766 -1.396 1.218 1.00 93.38 201 HIS A C 1
ATOM 1506 O O . HIS A 1 201 ? -11.823 -0.814 0.949 1.00 93.38 201 HIS A O 1
ATOM 1512 N N . THR A 1 202 ? -10.713 -2.329 2.175 1.00 91.81 202 THR A N 1
ATOM 1513 C CA . THR A 1 202 ? -11.914 -2.695 2.940 1.00 91.81 202 THR A CA 1
ATOM 1514 C C . THR A 1 202 ? -12.440 -1.520 3.765 1.00 91.81 202 THR A C 1
ATOM 1516 O O . THR A 1 202 ? -13.655 -1.338 3.860 1.00 91.81 202 THR A O 1
ATOM 1519 N N . LEU A 1 203 ? -11.554 -0.703 4.340 1.00 91.62 203 LEU A N 1
ATOM 1520 C CA . LEU A 1 203 ? -11.907 0.440 5.180 1.00 91.62 203 LEU A CA 1
ATOM 1521 C C . LEU A 1 203 ? -12.550 1.561 4.387 1.00 91.62 203 LEU A C 1
ATOM 1523 O O . LEU A 1 203 ? -13.580 2.076 4.826 1.00 91.62 203 LEU A O 1
ATOM 1527 N N . TRP A 1 204 ? -11.974 1.893 3.231 1.00 90.06 204 TRP A N 1
ATOM 1528 C CA . TRP A 1 204 ? -12.462 2.948 2.352 1.00 90.06 204 TRP A CA 1
ATOM 1529 C C . TRP A 1 204 ? -13.974 2.837 2.127 1.00 90.06 204 TRP A C 1
ATOM 1531 O O . TRP A 1 204 ? -14.729 3.780 2.385 1.00 90.06 204 TRP A O 1
ATOM 1541 N N . TRP A 1 205 ? -14.430 1.635 1.767 1.00 85.94 205 TRP A N 1
ATOM 1542 C CA . TRP A 1 205 ? -15.843 1.351 1.534 1.00 85.94 205 TRP A CA 1
ATOM 1543 C C . TRP A 1 205 ? -16.636 1.096 2.817 1.00 85.94 205 TRP A C 1
ATOM 1545 O O . TRP A 1 205 ? -17.761 1.575 2.944 1.00 85.94 205 TRP A O 1
ATOM 1555 N N . ASN A 1 206 ? -16.087 0.345 3.777 1.00 84.00 206 ASN A N 1
ATOM 1556 C CA . ASN A 1 206 ? -16.829 -0.057 4.977 1.00 84.00 206 ASN A CA 1
ATOM 1557 C C . ASN A 1 206 ? -17.135 1.123 5.905 1.00 84.00 206 ASN A C 1
ATOM 1559 O O . ASN A 1 206 ? -18.177 1.134 6.550 1.00 84.00 206 ASN A O 1
ATOM 1563 N N . LYS A 1 207 ? -16.231 2.101 5.990 1.00 84.75 207 LYS A N 1
ATOM 1564 C CA . LYS A 1 207 ? -16.330 3.237 6.918 1.00 84.75 207 LYS A CA 1
ATOM 1565 C C . LYS A 1 207 ? -16.809 4.520 6.235 1.00 84.75 207 LYS A C 1
ATOM 1567 O O . LYS A 1 207 ? -16.751 5.582 6.844 1.00 84.75 207 LYS A O 1
ATOM 1572 N N . GLY A 1 208 ? -17.239 4.434 4.972 1.00 86.12 208 GLY A N 1
ATOM 1573 C CA . GLY A 1 208 ? -17.734 5.590 4.227 1.00 86.12 208 GLY A CA 1
ATOM 1574 C C . GLY A 1 208 ? -16.701 6.712 4.095 1.00 86.12 208 GLY A C 1
ATOM 1575 O O . GLY A 1 208 ? -17.083 7.882 4.050 1.00 86.12 208 GLY A O 1
ATOM 1576 N N . ILE A 1 209 ? -15.406 6.369 4.021 1.00 88.88 209 ILE A N 1
ATOM 1577 C CA . ILE A 1 209 ? -14.291 7.329 3.982 1.00 88.88 209 ILE A CA 1
ATOM 1578 C C . ILE A 1 209 ? -14.472 8.436 2.927 1.00 88.88 209 ILE A C 1
ATOM 1580 O O . ILE A 1 209 ? -14.198 9.586 3.277 1.00 88.88 209 ILE A O 1
ATOM 1584 N N . PRO A 1 210 ? -14.996 8.181 1.702 1.00 87.31 210 PRO A N 1
ATOM 1585 C CA . PRO A 1 210 ? -15.246 9.250 0.730 1.00 87.31 210 PRO A CA 1
ATOM 1586 C C . PRO A 1 210 ? -16.053 10.434 1.278 1.00 87.31 210 PRO A C 1
ATOM 1588 O O . PRO A 1 210 ? -15.805 11.579 0.903 1.00 87.31 210 PRO A O 1
ATOM 1591 N N . ASN A 1 211 ? -17.012 10.155 2.166 1.00 86.00 211 ASN A N 1
ATOM 1592 C CA . ASN A 1 211 ? -17.963 11.134 2.690 1.00 86.00 211 ASN A CA 1
ATOM 1593 C C . ASN A 1 211 ? -17.673 11.537 4.141 1.00 86.00 211 ASN A C 1
ATOM 1595 O O . ASN A 1 211 ? -18.241 12.520 4.624 1.00 86.00 211 ASN A O 1
ATOM 1599 N N . LEU A 1 212 ? -16.820 10.789 4.843 1.00 88.00 212 LEU A N 1
ATOM 1600 C CA . LEU A 1 212 ? -16.508 11.031 6.244 1.00 88.00 212 LEU A CA 1
ATOM 1601 C C . LEU A 1 212 ? -15.708 12.327 6.394 1.00 88.00 212 LEU A C 1
ATOM 1603 O O . LEU A 1 212 ? -14.694 12.521 5.726 1.00 88.00 212 LEU A O 1
ATOM 1607 N N . LYS A 1 213 ? -16.138 13.217 7.293 1.00 91.31 213 LYS A N 1
ATOM 1608 C CA . LYS A 1 213 ? -15.440 14.476 7.583 1.00 91.31 213 LYS A CA 1
ATOM 1609 C C . LYS A 1 213 ? -14.804 14.437 8.955 1.00 91.31 213 LYS A C 1
ATOM 1611 O O . LYS A 1 213 ? -15.531 14.464 9.942 1.00 91.31 213 LYS A O 1
ATOM 1616 N N . CYS A 1 214 ? -13.481 14.493 9.024 1.00 90.94 214 CYS A N 1
ATOM 1617 C CA . CYS A 1 214 ? -12.752 14.689 10.274 1.00 90.94 214 CYS A CA 1
ATOM 1618 C C . CYS A 1 214 ? -12.310 16.149 10.366 1.00 90.94 214 CYS A C 1
ATOM 1620 O O . CYS A 1 214 ? -11.726 16.689 9.424 1.00 90.94 214 CYS A O 1
ATOM 1622 N N . SER A 1 215 ? -12.641 16.822 11.472 1.00 89.50 215 SER A N 1
ATOM 1623 C CA . SER A 1 215 ? -12.387 18.267 11.631 1.00 89.50 215 SER A CA 1
ATOM 1624 C C . SER A 1 215 ? -12.938 19.107 10.464 1.00 89.50 215 SER A C 1
ATOM 1626 O O . SER A 1 215 ? -12.309 20.052 9.991 1.00 89.50 215 SER A O 1
ATOM 1628 N N . GLY A 1 216 ? -14.119 18.730 9.961 1.00 89.56 216 GLY A N 1
ATOM 1629 C CA . GLY A 1 216 ? -14.836 19.448 8.903 1.00 89.56 216 GLY A CA 1
ATOM 1630 C C . GLY A 1 216 ? -14.355 19.196 7.468 1.00 89.56 216 GLY A C 1
ATOM 1631 O O . GLY A 1 216 ? -14.963 19.742 6.550 1.00 89.56 216 GLY A O 1
ATOM 1632 N N . THR A 1 217 ? -13.329 18.365 7.258 1.00 91.25 217 THR A N 1
ATOM 1633 C CA . THR A 1 217 ? -12.761 18.071 5.927 1.00 91.25 217 THR A CA 1
ATOM 1634 C C . THR A 1 217 ? -12.779 16.566 5.652 1.00 91.25 217 THR A C 1
ATOM 1636 O O . THR A 1 217 ? -12.485 15.761 6.540 1.00 91.25 217 THR A O 1
ATOM 1639 N N . THR A 1 218 ? -13.149 16.162 4.439 1.00 91.31 218 THR A N 1
ATOM 1640 C CA . THR A 1 218 ? -13.015 14.766 3.986 1.00 91.31 218 THR A CA 1
ATOM 1641 C C . THR A 1 218 ? -11.567 14.443 3.624 1.00 91.31 218 THR A C 1
ATOM 1643 O O . THR A 1 218 ? -10.754 15.344 3.431 1.00 91.31 218 THR A O 1
ATOM 1646 N N . PHE A 1 219 ? -11.215 13.160 3.537 1.00 92.12 219 PHE A N 1
ATOM 1647 C CA . PHE A 1 219 ? -9.833 12.777 3.240 1.00 92.12 219 PHE A CA 1
ATOM 1648 C C . PHE A 1 219 ? -9.359 13.306 1.873 1.00 92.12 219 PHE A C 1
ATOM 1650 O O . PHE A 1 219 ? -8.323 13.964 1.784 1.00 92.12 219 PHE A O 1
ATOM 1657 N N . HIS A 1 220 ? -10.151 13.085 0.817 1.00 88.94 220 HIS A N 1
ATOM 1658 C CA . HIS A 1 220 ? -9.790 13.494 -0.543 1.00 88.94 220 HIS A CA 1
ATOM 1659 C C . HIS A 1 220 ? -9.653 15.018 -0.670 1.00 88.94 220 HIS A C 1
ATOM 1661 O O . HIS A 1 220 ? -8.777 15.511 -1.371 1.00 88.94 220 HIS A O 1
ATOM 1667 N N . GLU A 1 221 ? -10.444 15.784 0.080 1.00 89.12 221 GLU A N 1
ATOM 1668 C CA . GLU A 1 221 ? -10.381 17.243 0.088 1.00 89.12 221 GLU A CA 1
ATOM 1669 C C . GLU A 1 221 ? -9.040 17.830 0.573 1.00 89.12 221 GLU A C 1
ATOM 1671 O O . GLU A 1 221 ? -8.831 19.037 0.445 1.00 89.12 221 GLU A O 1
ATOM 1676 N N . ILE A 1 222 ? -8.141 17.029 1.156 1.00 89.88 222 ILE A N 1
ATOM 1677 C CA . ILE A 1 222 ? -6.839 17.509 1.636 1.00 89.88 222 ILE A CA 1
ATOM 1678 C C . ILE A 1 222 ? -5.898 17.829 0.466 1.00 89.88 222 ILE A C 1
ATOM 1680 O O . ILE A 1 222 ? -5.192 18.836 0.526 1.00 89.88 222 ILE A O 1
ATOM 1684 N N . THR A 1 223 ? -5.891 17.002 -0.583 1.00 85.12 223 THR A N 1
ATOM 1685 C CA . THR A 1 223 ? -4.990 17.156 -1.744 1.00 85.12 223 THR A CA 1
ATOM 1686 C C . THR A 1 223 ? -5.682 17.101 -3.094 1.00 85.12 223 THR A C 1
ATOM 1688 O O . THR A 1 223 ? -5.116 17.594 -4.058 1.00 85.12 223 THR A O 1
ATOM 1691 N N . TRP A 1 224 ? -6.903 16.575 -3.179 1.00 82.00 224 TRP A N 1
ATOM 1692 C CA . TRP A 1 224 ? -7.676 16.474 -4.421 1.00 82.00 224 TRP A CA 1
ATOM 1693 C C . TRP A 1 224 ? -8.676 17.628 -4.606 1.00 82.00 224 TRP A C 1
ATOM 1695 O O . TRP A 1 224 ? -9.656 17.486 -5.332 1.00 82.00 224 TRP A O 1
ATOM 1705 N N . LYS A 1 225 ? -8.477 18.772 -3.933 1.00 77.44 225 LYS A N 1
ATOM 1706 C CA . LYS A 1 225 ? -9.303 19.975 -4.143 1.00 77.44 225 LYS A CA 1
ATOM 1707 C C . LYS A 1 225 ? -8.862 20.731 -5.393 1.00 77.44 225 LYS A C 1
ATOM 1709 O O . LYS A 1 225 ? -7.694 21.077 -5.520 1.00 77.44 225 LYS A O 1
ATOM 1714 N N . GLU A 1 226 ? -9.826 21.041 -6.255 1.00 63.00 226 GLU A N 1
ATOM 1715 C CA . GLU A 1 226 ? -9.607 21.810 -7.482 1.00 63.00 226 GLU A CA 1
ATOM 1716 C C . GLU A 1 226 ? -9.147 23.265 -7.222 1.00 63.00 226 GLU A C 1
ATOM 1718 O O . GLU A 1 226 ? -9.662 23.911 -6.299 1.00 63.00 226 GLU A O 1
ATOM 1723 N N . PRO A 1 227 ? -8.253 23.825 -8.068 1.00 61.06 227 PRO A N 1
ATOM 1724 C CA . PRO A 1 227 ? -7.510 23.120 -9.111 1.00 61.06 227 PRO A CA 1
ATOM 1725 C C . PRO A 1 227 ? -6.431 22.231 -8.489 1.00 61.06 227 PRO A C 1
ATOM 1727 O O . PRO A 1 227 ? -5.584 22.722 -7.736 1.00 61.06 227 PRO A O 1
ATOM 1730 N N . VAL A 1 228 ? -6.441 20.935 -8.805 1.00 61.75 228 VAL A N 1
ATOM 1731 C CA . VAL A 1 228 ? -5.351 20.064 -8.359 1.00 61.75 228 VAL A CA 1
ATOM 1732 C C . VAL A 1 228 ? -4.149 20.362 -9.253 1.00 61.75 228 VAL A C 1
ATOM 1734 O O . VAL A 1 228 ? -4.171 20.082 -10.446 1.00 61.75 228 VAL A O 1
ATOM 1737 N N . SER A 1 229 ? -3.101 20.981 -8.705 1.00 59.50 229 SER A N 1
ATOM 1738 C CA . SER A 1 229 ? -1.849 21.208 -9.439 1.00 59.50 229 SER A CA 1
ATOM 1739 C C . SER A 1 229 ? -1.098 19.880 -9.564 1.00 59.50 229 SER A C 1
ATOM 1741 O O . SER A 1 229 ? -0.279 19.546 -8.710 1.00 59.50 229 SER A O 1
ATOM 1743 N N . ILE A 1 230 ? -1.419 19.106 -10.600 1.00 59.75 230 ILE A N 1
ATOM 1744 C CA . ILE A 1 230 ? -0.876 17.771 -10.870 1.00 59.75 230 ILE A CA 1
ATOM 1745 C C . ILE A 1 230 ? 0.173 17.894 -11.983 1.00 59.75 230 ILE A C 1
ATOM 1747 O O . ILE A 1 230 ? -0.152 18.323 -13.089 1.00 59.75 230 ILE A O 1
ATOM 1751 N N . PRO A 1 231 ? 1.436 17.496 -11.753 1.00 58.28 231 PRO A N 1
ATOM 1752 C CA . PRO A 1 231 ? 2.359 17.238 -12.850 1.00 58.28 231 PRO A CA 1
ATOM 1753 C C . PRO A 1 231 ? 1.806 16.083 -13.703 1.00 58.28 231 PRO A C 1
ATOM 1755 O O . PRO A 1 231 ? 1.837 14.935 -13.275 1.00 58.28 231 PRO A O 1
ATOM 1758 N N . ARG A 1 232 ? 1.240 16.402 -14.875 1.00 56.09 232 ARG A N 1
ATOM 1759 C CA . ARG A 1 232 ? 0.739 15.474 -15.911 1.00 56.09 232 ARG A CA 1
ATOM 1760 C C . ARG A 1 232 ? -0.080 14.272 -15.399 1.00 56.09 232 ARG A C 1
ATOM 1762 O O . ARG A 1 232 ? 0.486 13.210 -15.204 1.00 56.09 232 ARG A O 1
ATOM 1769 N N . GLY A 1 233 ? -1.411 14.360 -15.327 1.00 50.38 233 GLY A N 1
ATOM 1770 C CA . GLY A 1 233 ? -2.325 13.271 -15.740 1.00 50.38 233 GLY A CA 1
ATOM 1771 C C . GLY A 1 233 ? -2.291 11.872 -15.085 1.00 50.38 233 GLY A C 1
ATOM 1772 O O . GLY A 1 233 ? -3.165 11.063 -15.390 1.00 50.38 233 GLY A O 1
ATOM 1773 N N . TYR A 1 234 ? -1.385 11.552 -14.155 1.00 55.31 234 TYR A N 1
ATOM 1774 C CA . TYR A 1 234 ? -1.318 10.232 -13.496 1.00 55.31 234 TYR A CA 1
ATOM 1775 C C . TYR A 1 234 ? -2.594 9.850 -12.732 1.00 55.31 234 TYR A C 1
ATOM 1777 O O . TYR A 1 234 ? -2.724 8.719 -12.296 1.00 55.31 234 TYR A O 1
ATOM 1785 N N . HIS A 1 235 ? -3.554 10.758 -12.582 1.00 51.06 235 HIS A N 1
ATOM 1786 C CA . HIS A 1 235 ? -4.866 10.478 -12.007 1.00 51.06 235 HIS A CA 1
ATOM 1787 C C . HIS A 1 235 ? -5.818 9.744 -12.974 1.00 51.06 235 HIS A C 1
ATOM 1789 O O . HIS A 1 235 ? -6.914 9.343 -12.581 1.00 51.06 235 HIS A O 1
ATOM 1795 N N . LYS A 1 236 ? -5.447 9.560 -14.250 1.00 50.97 236 LYS A N 1
ATOM 1796 C CA . LYS A 1 236 ? -6.279 8.878 -15.257 1.00 50.97 236 LYS A CA 1
ATOM 1797 C C . LYS A 1 236 ? -6.376 7.356 -15.116 1.00 50.97 236 LYS A C 1
ATOM 1799 O O . LYS A 1 236 ? -7.051 6.739 -15.935 1.00 50.97 236 LYS A O 1
ATOM 1804 N N . PHE A 1 237 ? -5.805 6.733 -14.080 1.00 49.53 237 PHE A N 1
ATOM 1805 C CA . PHE A 1 237 ? -6.189 5.346 -13.778 1.00 49.53 237 PHE A CA 1
ATOM 1806 C C . PHE A 1 237 ? -7.597 5.239 -13.147 1.00 49.53 237 PHE A C 1
ATOM 1808 O O . PHE A 1 237 ? -8.030 4.133 -12.835 1.00 49.53 237 PHE A O 1
ATOM 1815 N N . ARG A 1 238 ? -8.337 6.352 -12.986 1.00 41.03 238 ARG A N 1
ATOM 1816 C CA . ARG A 1 238 ? -9.739 6.365 -12.528 1.00 41.03 238 ARG A CA 1
ATOM 1817 C C . ARG A 1 238 ? -10.756 6.584 -13.652 1.00 41.03 238 ARG A C 1
ATOM 1819 O O . ARG A 1 238 ? -10.466 7.182 -14.687 1.00 41.03 238 ARG A O 1
ATOM 1826 N N . GLU A 1 239 ? -11.998 6.181 -13.391 1.00 41.78 239 GLU A N 1
ATOM 1827 C CA . GLU A 1 239 ? -13.163 6.506 -14.218 1.00 41.78 239 GLU A CA 1
ATOM 1828 C C . GLU A 1 239 ? -13.500 8.009 -14.076 1.00 41.78 239 GLU A C 1
ATOM 1830 O O . GLU A 1 239 ? -13.787 8.504 -12.986 1.00 41.78 239 GLU A O 1
ATOM 1835 N N . ARG A 1 240 ? -13.386 8.765 -15.173 1.00 49.56 240 ARG A N 1
ATOM 1836 C CA . ARG A 1 240 ? -13.505 10.235 -15.203 1.00 49.56 240 ARG A CA 1
ATOM 1837 C C . ARG A 1 240 ? -14.954 10.691 -14.992 1.00 49.56 240 ARG A C 1
ATOM 1839 O O . ARG A 1 240 ? -15.862 10.179 -15.648 1.00 49.56 240 ARG A O 1
ATOM 1846 N N . GLN A 1 241 ? -15.183 11.718 -14.167 1.00 49.59 241 GLN A N 1
ATOM 1847 C CA . GLN A 1 241 ? -16.472 12.423 -14.180 1.00 49.59 241 GLN A CA 1
ATOM 1848 C C . GLN A 1 241 ? -16.552 13.323 -15.421 1.00 49.59 241 GLN A C 1
ATOM 1850 O O . GLN A 1 241 ? -15.581 13.980 -15.793 1.00 49.59 241 GLN A O 1
ATOM 1855 N N . SER A 1 242 ? -17.710 13.370 -16.087 1.00 53.09 242 SER A N 1
ATOM 1856 C CA . SER A 1 242 ? -17.896 14.011 -17.404 1.00 53.09 242 SER A CA 1
ATOM 1857 C C . SER A 1 242 ? -17.550 15.511 -17.478 1.00 53.09 242 SER A C 1
ATOM 1859 O O . SER A 1 242 ? -17.565 16.091 -18.559 1.00 53.09 242 SER A O 1
ATOM 1861 N N . ASN A 1 243 ? -17.289 16.152 -16.342 1.00 53.06 243 ASN A N 1
ATOM 1862 C CA . ASN A 1 243 ? -17.026 17.578 -16.165 1.00 53.06 243 ASN A CA 1
ATOM 1863 C C . ASN A 1 243 ? -15.585 17.909 -15.729 1.00 53.06 243 ASN A C 1
ATOM 1865 O O . ASN A 1 243 ? -15.277 19.089 -15.579 1.00 53.06 243 ASN A O 1
ATOM 1869 N N . GLU A 1 244 ? -14.710 16.922 -15.530 1.00 52.38 244 GLU A N 1
ATOM 1870 C CA . GLU A 1 244 ? -13.303 17.179 -15.189 1.00 52.38 244 GLU A CA 1
ATOM 1871 C C . GLU A 1 244 ? -12.528 17.654 -16.433 1.00 52.38 244 GLU A C 1
ATOM 1873 O O . GLU A 1 244 ? -12.745 17.089 -17.514 1.00 52.38 244 GLU A O 1
ATOM 1878 N N . PRO A 1 245 ? -11.644 18.669 -16.339 1.00 48.72 245 PRO A N 1
ATOM 1879 C CA . PRO A 1 245 ? -10.781 19.085 -17.449 1.00 48.72 245 PRO A CA 1
ATOM 1880 C C . PRO A 1 245 ? -10.015 17.879 -18.010 1.00 48.72 245 PRO A C 1
ATOM 1882 O O . PRO A 1 245 ? -9.559 17.038 -17.240 1.00 48.72 245 PRO A O 1
ATOM 1885 N N . SER A 1 246 ? -9.888 17.743 -19.338 1.00 46.19 246 SER A N 1
ATOM 1886 C CA . SER A 1 246 ? -8.976 16.723 -19.867 1.00 46.19 246 SER A CA 1
ATOM 1887 C C . SER A 1 246 ? -7.561 17.242 -19.682 1.00 46.19 246 SER A C 1
ATOM 1889 O O . SER A 1 246 ? -7.059 18.024 -20.481 1.00 46.19 246 SER A O 1
ATOM 1891 N N . GLU A 1 247 ? -6.895 16.832 -18.612 1.00 57.34 247 GLU A N 1
ATOM 1892 C CA . GLU A 1 247 ? -5.453 16.701 -18.746 1.00 57.34 247 GLU A CA 1
ATOM 1893 C C . GLU A 1 247 ? -5.233 15.542 -19.712 1.00 57.34 247 GLU A C 1
ATOM 1895 O O . GLU A 1 247 ? -5.648 14.422 -19.444 1.00 57.34 247 GLU A O 1
ATOM 1900 N N . ASP A 1 248 ? -4.699 15.811 -20.900 1.00 62.25 248 ASP A N 1
ATOM 1901 C CA . ASP A 1 248 ? -4.685 14.824 -21.983 1.00 62.25 248 ASP A CA 1
ATOM 1902 C C . ASP A 1 248 ? -3.734 13.647 -21.726 1.00 62.25 248 ASP A C 1
ATOM 1904 O O . ASP A 1 248 ? -3.907 12.623 -22.362 1.00 62.25 248 ASP A O 1
ATOM 1908 N N . PHE A 1 249 ? -2.862 13.720 -20.717 1.00 68.19 249 PHE A N 1
ATOM 1909 C CA . PHE A 1 249 ? -1.840 12.713 -20.427 1.00 68.19 249 PHE A CA 1
ATOM 1910 C C . PHE A 1 249 ? -2.400 11.480 -19.693 1.00 68.19 249 PHE A C 1
ATOM 1912 O O . PHE A 1 249 ? -2.865 11.613 -18.563 1.00 68.19 249 PHE A O 1
ATOM 1919 N N . ASP A 1 250 ? -2.383 10.300 -20.315 1.00 72.25 250 ASP A N 1
ATOM 1920 C CA . ASP A 1 250 ? -2.860 9.031 -19.733 1.00 72.25 250 ASP A CA 1
ATOM 1921 C C . ASP A 1 250 ? -1.783 7.926 -19.628 1.00 72.25 250 ASP A C 1
ATOM 1923 O O . ASP A 1 250 ? -0.588 8.166 -19.810 1.00 72.25 250 ASP A O 1
ATOM 1927 N N . ILE A 1 251 ? -2.194 6.704 -19.256 1.00 72.88 251 ILE A N 1
ATOM 1928 C CA . ILE A 1 251 ? -1.280 5.556 -19.138 1.00 72.88 251 ILE A CA 1
ATOM 1929 C C . ILE A 1 251 ? -0.670 5.157 -20.491 1.00 72.88 251 ILE A C 1
ATOM 1931 O O . ILE A 1 251 ? 0.479 4.718 -20.530 1.00 72.88 251 ILE A O 1
ATOM 1935 N N . ASP A 1 252 ? -1.391 5.330 -21.599 1.00 77.44 252 ASP A N 1
ATOM 1936 C CA . ASP A 1 252 ? -0.885 5.007 -22.931 1.00 77.44 252 ASP A CA 1
ATOM 1937 C C . ASP A 1 252 ? 0.143 6.061 -23.371 1.00 77.44 252 ASP A C 1
ATOM 1939 O O . ASP A 1 252 ? 1.187 5.700 -23.922 1.00 77.44 252 ASP A O 1
ATOM 1943 N N . ASP A 1 253 ? -0.070 7.339 -23.037 1.00 82.56 253 ASP A N 1
ATOM 1944 C CA . ASP A 1 253 ? 0.942 8.391 -23.214 1.00 82.56 253 ASP A CA 1
ATOM 1945 C C . ASP A 1 253 ? 2.203 8.114 -22.390 1.00 82.56 253 ASP A C 1
ATOM 1947 O O . ASP A 1 253 ? 3.323 8.300 -22.877 1.00 82.56 253 ASP A O 1
ATOM 1951 N N . MET A 1 254 ? 2.036 7.635 -21.152 1.00 81.75 254 MET A N 1
ATOM 1952 C CA . MET A 1 254 ? 3.153 7.219 -20.307 1.00 81.75 254 MET A CA 1
ATOM 1953 C C . MET A 1 254 ? 3.936 6.068 -20.944 1.00 81.75 254 MET A C 1
ATOM 1955 O O . MET A 1 254 ? 5.160 6.141 -21.064 1.00 81.75 254 MET A O 1
ATOM 1959 N N . ILE A 1 255 ? 3.246 5.022 -21.399 1.00 81.75 255 ILE A N 1
ATOM 1960 C CA . ILE A 1 255 ? 3.871 3.869 -22.060 1.00 81.75 255 ILE A CA 1
ATOM 1961 C C . ILE A 1 255 ? 4.605 4.314 -23.331 1.00 81.75 255 ILE A C 1
ATOM 1963 O O . ILE A 1 255 ? 5.761 3.933 -23.536 1.00 81.75 255 ILE A O 1
ATOM 1967 N N . ALA A 1 256 ? 3.982 5.153 -24.162 1.00 85.50 256 ALA A N 1
ATOM 1968 C CA . ALA A 1 256 ? 4.599 5.691 -25.373 1.00 85.50 256 ALA A CA 1
ATOM 1969 C C . ALA A 1 256 ? 5.855 6.517 -25.051 1.00 85.50 256 ALA A C 1
ATOM 1971 O O . ALA A 1 256 ? 6.885 6.393 -25.726 1.00 85.50 256 ALA A O 1
ATOM 1972 N N . LEU A 1 257 ? 5.799 7.320 -23.985 1.00 87.31 257 LEU A N 1
ATOM 1973 C CA . LEU A 1 257 ? 6.928 8.101 -23.499 1.00 87.31 257 LEU A CA 1
ATOM 1974 C C . LEU A 1 257 ? 8.075 7.207 -23.004 1.00 87.31 257 LEU A C 1
ATOM 1976 O O . LEU A 1 257 ? 9.230 7.464 -23.335 1.00 87.31 257 LEU A O 1
ATOM 1980 N N . LEU A 1 258 ? 7.776 6.139 -22.268 1.00 86.44 258 LEU A N 1
ATOM 1981 C CA . LEU A 1 258 ? 8.776 5.178 -21.799 1.00 86.44 258 LEU A CA 1
ATOM 1982 C C . LEU A 1 258 ? 9.402 4.362 -22.949 1.00 86.44 258 LEU A C 1
ATOM 1984 O O . LEU A 1 258 ? 10.574 3.998 -22.869 1.00 86.44 258 LEU A O 1
ATOM 1988 N N . GLN A 1 259 ? 8.651 4.098 -24.026 1.00 85.50 259 GLN A N 1
ATOM 1989 C CA . GLN A 1 259 ? 9.111 3.347 -25.207 1.00 85.50 259 GLN A CA 1
ATOM 1990 C C . GLN A 1 259 ? 10.023 4.144 -26.134 1.00 85.50 259 GLN A C 1
ATOM 1992 O O . GLN A 1 259 ? 11.013 3.614 -26.641 1.00 85.50 259 GLN A O 1
ATOM 1997 N N . GLY A 1 260 ? 9.643 5.386 -26.423 1.00 86.38 260 GLY A N 1
ATOM 1998 C CA . GLY A 1 260 ? 10.231 6.165 -27.514 1.00 86.38 260 GLY A CA 1
ATOM 1999 C C . GLY A 1 260 ? 10.504 7.619 -27.162 1.00 86.38 260 GLY A C 1
ATOM 2000 O O . GLY A 1 260 ? 10.819 8.410 -28.052 1.00 86.38 260 GLY A O 1
ATOM 2001 N N . GLY A 1 261 ? 10.373 7.984 -25.887 1.00 89.62 261 GLY A N 1
ATOM 2002 C CA . GLY A 1 261 ? 10.638 9.326 -25.402 1.00 89.62 261 GLY A CA 1
ATOM 2003 C C . GLY A 1 261 ? 12.055 9.780 -25.710 1.00 89.62 261 GLY A C 1
ATOM 2004 O O . GLY A 1 261 ? 13.035 9.057 -25.526 1.00 89.62 261 GLY A O 1
ATOM 2005 N N . THR A 1 262 ? 12.179 11.029 -26.148 1.00 93.44 262 THR A N 1
ATOM 2006 C CA . THR A 1 262 ? 13.482 11.688 -26.221 1.00 93.44 262 THR A CA 1
ATOM 2007 C C . THR A 1 262 ? 14.072 11.840 -24.812 1.00 93.44 262 THR A C 1
ATOM 2009 O O . THR A 1 262 ? 13.317 11.951 -23.840 1.00 93.44 262 THR A O 1
ATOM 2012 N N . PRO A 1 263 ? 15.407 11.951 -24.669 1.00 91.81 263 PRO A N 1
ATOM 2013 C CA . PRO A 1 263 ? 16.032 12.204 -23.370 1.00 91.81 263 PRO A CA 1
ATOM 2014 C C . PRO A 1 263 ? 15.437 13.406 -22.621 1.00 91.81 263 PRO A C 1
ATOM 2016 O O . PRO A 1 263 ? 15.278 13.358 -21.409 1.00 91.81 263 PRO A O 1
ATOM 2019 N N . ALA A 1 264 ? 15.043 14.467 -23.335 1.00 92.00 264 ALA A N 1
ATOM 2020 C CA . ALA A 1 264 ? 14.403 15.633 -22.730 1.00 92.00 264 ALA A CA 1
ATOM 2021 C C . ALA A 1 264 ? 13.026 15.307 -22.126 1.00 92.00 264 ALA A C 1
ATOM 2023 O O . ALA A 1 264 ? 12.704 15.785 -21.041 1.00 92.00 264 ALA A O 1
ATOM 2024 N N . GLN A 1 265 ? 12.221 14.478 -22.797 1.00 91.12 265 GLN A N 1
ATOM 2025 C CA . GLN A 1 265 ? 10.908 14.093 -22.280 1.00 91.12 265 GLN A CA 1
ATOM 2026 C C . GLN A 1 265 ? 11.022 13.108 -21.109 1.00 91.12 265 GLN A C 1
ATOM 2028 O O . GLN A 1 265 ? 10.246 13.222 -20.165 1.00 91.12 265 GLN A O 1
ATOM 2033 N N . LEU A 1 266 ? 11.999 12.195 -21.138 1.00 89.50 266 LEU A N 1
ATOM 2034 C CA . LEU A 1 266 ? 12.295 11.305 -20.010 1.00 89.50 266 LEU A CA 1
ATOM 2035 C C . LEU A 1 266 ? 12.835 12.080 -18.801 1.00 89.50 266 LEU A C 1
ATOM 2037 O O . LEU A 1 266 ? 12.442 11.796 -17.679 1.00 89.50 266 LEU A O 1
ATOM 2041 N N . ASN A 1 267 ? 13.662 13.108 -19.009 1.00 89.38 267 ASN A N 1
ATOM 2042 C CA . ASN A 1 267 ? 14.096 13.988 -17.920 1.00 89.38 267 ASN A CA 1
ATOM 2043 C C . ASN A 1 267 ? 12.925 14.780 -17.323 1.00 89.38 267 ASN A C 1
ATOM 2045 O O . ASN A 1 267 ? 12.863 14.953 -16.108 1.00 89.38 267 ASN A O 1
ATOM 2049 N N . GLN A 1 268 ? 11.985 15.238 -18.160 1.00 89.00 268 GLN A N 1
ATOM 2050 C CA . GLN A 1 268 ? 10.761 15.872 -17.670 1.00 89.00 268 GLN A CA 1
ATOM 2051 C C . GLN A 1 268 ? 9.917 14.885 -16.858 1.00 89.00 268 GLN A C 1
ATOM 2053 O O . GLN A 1 268 ? 9.463 15.239 -15.780 1.00 89.00 268 GLN A O 1
ATOM 2058 N N . LEU A 1 269 ? 9.770 13.641 -17.326 1.00 86.56 269 LEU A N 1
ATOM 2059 C CA . LEU A 1 269 ? 9.082 12.582 -16.587 1.00 86.56 269 LEU A CA 1
ATOM 2060 C C . LEU A 1 269 ? 9.711 12.350 -15.208 1.00 86.56 269 LEU A C 1
ATOM 2062 O O . LEU A 1 269 ? 9.007 12.279 -14.203 1.00 86.56 269 LEU A O 1
ATOM 2066 N N . SER A 1 270 ? 11.040 12.274 -15.155 1.00 89.00 270 SER A N 1
ATOM 2067 C CA . SER A 1 270 ? 11.776 12.146 -13.902 1.00 89.00 270 SER A CA 1
ATOM 2068 C C . SER A 1 270 ? 11.521 13.318 -12.955 1.00 89.00 270 SER A C 1
ATOM 2070 O O . SER A 1 270 ? 11.395 13.105 -11.752 1.00 89.00 270 SER A O 1
ATOM 2072 N N . ALA A 1 271 ? 11.468 14.546 -13.479 1.00 88.06 271 ALA A N 1
ATOM 2073 C CA . ALA A 1 271 ? 11.165 15.739 -12.691 1.00 88.06 271 ALA A CA 1
ATOM 2074 C C . ALA A 1 271 ? 9.716 15.722 -12.177 1.00 88.06 271 ALA A C 1
ATOM 2076 O O . ALA A 1 271 ? 9.491 15.982 -11.000 1.00 88.06 271 ALA A O 1
ATOM 2077 N N . ASP A 1 272 ? 8.754 15.336 -13.019 1.00 84.75 272 ASP A N 1
ATOM 2078 C CA . ASP A 1 272 ? 7.340 15.233 -12.645 1.00 84.75 272 ASP A CA 1
ATOM 2079 C C . ASP A 1 272 ? 7.144 14.201 -11.519 1.00 84.75 272 ASP A C 1
ATOM 2081 O O . ASP A 1 272 ? 6.497 14.493 -10.512 1.00 84.75 272 ASP A O 1
ATOM 2085 N N . LEU A 1 273 ? 7.765 13.018 -11.637 1.00 84.69 273 LEU A N 1
ATOM 2086 C CA . LEU A 1 273 ? 7.760 12.010 -10.572 1.00 84.69 273 LEU A CA 1
ATOM 2087 C C . LEU A 1 273 ? 8.406 12.549 -9.296 1.00 84.69 273 LEU A C 1
ATOM 2089 O O . LEU A 1 273 ? 7.857 12.384 -8.212 1.00 84.69 273 LEU A O 1
ATOM 2093 N N . GLN A 1 274 ? 9.552 13.219 -9.405 1.00 86.75 274 GLN A N 1
ATOM 2094 C CA . GLN A 1 274 ? 10.222 13.803 -8.249 1.00 86.75 274 GLN A CA 1
ATOM 2095 C C . GLN A 1 274 ? 9.324 14.812 -7.519 1.00 86.75 274 GLN A C 1
ATOM 2097 O O . GLN A 1 274 ? 9.254 14.769 -6.290 1.00 86.75 274 GLN A O 1
ATOM 2102 N N . THR A 1 275 ? 8.590 15.654 -8.249 1.00 85.25 275 THR A N 1
ATOM 2103 C CA . THR A 1 275 ? 7.614 16.594 -7.682 1.00 85.25 275 THR A CA 1
ATOM 2104 C C . THR A 1 275 ? 6.517 15.876 -6.890 1.00 85.25 275 THR A C 1
ATOM 2106 O O . THR A 1 275 ? 6.239 16.278 -5.760 1.00 85.25 275 THR A O 1
ATOM 2109 N N . VAL A 1 276 ? 5.964 14.763 -7.398 1.00 83.06 276 VAL A N 1
ATOM 2110 C CA . VAL A 1 276 ? 4.946 13.967 -6.673 1.00 83.06 276 VAL A CA 1
ATOM 2111 C C . VAL A 1 276 ? 5.434 13.564 -5.277 1.00 83.06 276 VAL A C 1
ATOM 2113 O O . VAL A 1 276 ? 4.690 13.690 -4.303 1.00 83.06 276 VAL A O 1
ATOM 2116 N N . TYR A 1 277 ? 6.692 13.139 -5.162 1.00 81.81 277 TYR A N 1
ATOM 2117 C CA . TYR A 1 277 ? 7.281 12.711 -3.892 1.00 81.81 277 TYR A CA 1
ATOM 2118 C C . TYR A 1 277 ? 7.811 13.857 -3.011 1.00 81.81 277 TYR A C 1
ATOM 2120 O O . TYR A 1 277 ? 7.940 13.681 -1.796 1.00 81.81 277 TYR A O 1
ATOM 2128 N N . GLN A 1 278 ? 8.161 15.010 -3.590 1.00 83.12 278 GLN A N 1
ATOM 2129 C CA . GLN A 1 278 ? 8.770 16.136 -2.866 1.00 83.12 278 GLN A CA 1
ATOM 2130 C C . GLN A 1 278 ? 7.761 17.168 -2.360 1.00 83.12 278 GLN A C 1
ATOM 2132 O O . GLN A 1 278 ? 8.000 17.774 -1.315 1.00 83.12 278 GLN A O 1
ATOM 2137 N N . ASP A 1 279 ? 6.616 17.333 -3.022 1.00 80.88 279 ASP A N 1
ATOM 2138 C CA . ASP A 1 279 ? 5.614 18.343 -2.651 1.00 80.88 279 ASP A CA 1
ATOM 2139 C C . ASP A 1 279 ? 4.915 18.051 -1.310 1.00 80.88 279 ASP A C 1
ATOM 2141 O O . ASP A 1 279 ? 4.090 18.839 -0.841 1.00 80.88 279 ASP A O 1
ATOM 2145 N N . ALA A 1 280 ? 5.226 16.910 -0.682 1.00 81.94 280 ALA A N 1
ATOM 2146 C CA . ALA A 1 280 ? 4.660 16.453 0.586 1.00 81.94 280 ALA A CA 1
ATOM 2147 C C . ALA A 1 280 ? 3.121 16.423 0.587 1.00 81.94 280 ALA A C 1
ATOM 2149 O O . ALA A 1 280 ? 2.482 16.524 1.638 1.00 81.94 280 ALA A O 1
ATOM 2150 N N . ASN A 1 281 ? 2.518 16.283 -0.595 1.00 87.44 281 ASN A N 1
ATOM 2151 C CA . ASN A 1 281 ? 1.086 16.085 -0.775 1.00 87.44 281 ASN A CA 1
ATOM 2152 C C . ASN A 1 281 ? 0.743 14.596 -0.856 1.00 87.44 281 ASN A C 1
ATOM 2154 O O . ASN A 1 281 ? -0.279 14.176 -0.318 1.00 87.44 281 ASN A O 1
ATOM 2158 N N . TRP A 1 282 ? 1.625 13.790 -1.436 1.00 89.81 282 TRP A N 1
ATOM 2159 C CA . TRP A 1 282 ? 1.420 12.368 -1.696 1.00 89.81 282 TRP 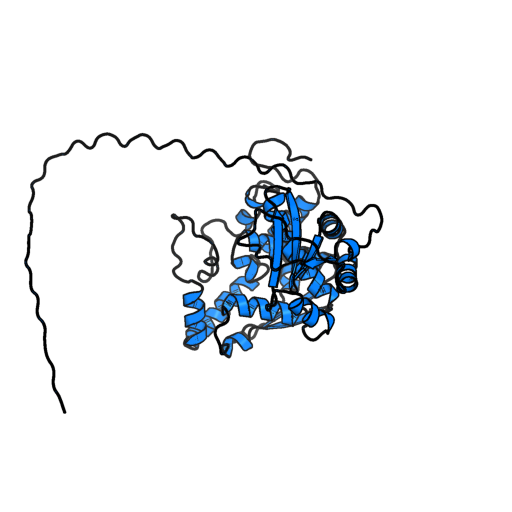A CA 1
ATOM 2160 C C . TRP A 1 282 ? 2.467 11.559 -0.944 1.00 89.81 282 TRP A C 1
ATOM 2162 O O . TRP A 1 282 ? 3.603 12.009 -0.802 1.00 89.81 282 TRP A O 1
ATOM 2172 N N . VAL A 1 283 ? 2.087 10.389 -0.428 1.00 91.25 283 VAL A N 1
ATOM 2173 C CA . VAL A 1 283 ? 3.065 9.504 0.219 1.00 91.25 283 VAL A CA 1
ATOM 2174 C C . VAL A 1 283 ? 3.823 8.655 -0.804 1.00 91.25 283 VAL A C 1
ATOM 2176 O O . VAL A 1 283 ? 4.996 8.359 -0.597 1.00 91.25 283 VAL A O 1
ATOM 2179 N N . GLY A 1 284 ? 3.204 8.346 -1.943 1.00 88.94 284 GLY A N 1
ATOM 2180 C CA . GLY A 1 284 ? 3.880 7.727 -3.076 1.00 88.94 284 GLY A CA 1
ATOM 2181 C C . GLY A 1 284 ? 3.107 7.876 -4.381 1.00 88.94 284 GLY A C 1
ATOM 2182 O O . GLY A 1 284 ? 2.062 8.528 -4.417 1.00 88.94 284 GLY A O 1
ATOM 2183 N N . LEU A 1 285 ? 3.615 7.262 -5.455 1.00 85.56 285 LEU A N 1
ATOM 2184 C CA . LEU A 1 285 ? 2.982 7.337 -6.775 1.00 85.56 285 LEU A CA 1
ATOM 2185 C C . LEU A 1 285 ? 1.568 6.741 -6.774 1.00 85.56 285 LEU A C 1
ATOM 2187 O O . LEU A 1 285 ? 0.674 7.334 -7.361 1.00 85.56 285 LEU A O 1
ATOM 2191 N N . PHE A 1 286 ? 1.342 5.623 -6.079 1.00 86.31 286 PHE A N 1
ATOM 2192 C CA . PHE A 1 286 ? 0.008 5.020 -5.953 1.00 86.31 286 PHE A CA 1
ATOM 2193 C C . PHE A 1 286 ? -0.997 5.985 -5.323 1.00 86.31 286 PHE A C 1
ATOM 2195 O O . PHE A 1 286 ? -2.121 6.110 -5.798 1.00 86.31 286 PHE A O 1
ATOM 2202 N N . SER A 1 287 ? -0.570 6.787 -4.346 1.00 87.19 287 SER A N 1
ATOM 2203 C CA . SER A 1 287 ? -1.433 7.807 -3.747 1.00 87.19 287 SER A CA 1
ATOM 2204 C C . SER A 1 287 ? -1.885 8.880 -4.728 1.00 87.19 287 SER A C 1
ATOM 2206 O O . SER A 1 287 ? -2.852 9.584 -4.467 1.00 87.19 287 SER A O 1
ATOM 2208 N N . PHE A 1 288 ? -1.168 9.038 -5.835 1.00 83.19 288 PHE A N 1
ATOM 2209 C CA . PHE A 1 288 ? -1.447 10.024 -6.867 1.00 83.19 288 PHE A CA 1
ATOM 2210 C C . PHE A 1 288 ? -2.394 9.507 -7.957 1.00 83.19 288 PHE A C 1
ATOM 2212 O O . PHE A 1 288 ? -2.795 10.260 -8.844 1.00 83.19 288 PHE A O 1
ATOM 2219 N N . VAL A 1 289 ? -2.755 8.225 -7.895 1.00 81.69 289 VAL A N 1
ATOM 2220 C CA . VAL A 1 289 ? -3.570 7.555 -8.904 1.00 81.69 289 VAL A CA 1
ATOM 2221 C C . VAL A 1 289 ? -5.058 7.845 -8.714 1.00 81.69 289 VAL A C 1
ATOM 2223 O O . VAL A 1 289 ? -5.752 8.212 -9.664 1.00 81.69 289 VAL A O 1
ATOM 2226 N N . ALA A 1 290 ? -5.559 7.694 -7.491 1.00 84.06 290 ALA A N 1
ATOM 2227 C CA . ALA A 1 290 ? -6.964 7.900 -7.178 1.00 84.06 290 ALA A CA 1
ATOM 2228 C C . ALA A 1 290 ? -7.158 8.272 -5.697 1.00 84.06 290 ALA A C 1
ATOM 2230 O O . ALA A 1 290 ? -6.299 7.968 -4.867 1.00 84.06 290 ALA A O 1
ATOM 2231 N N . PRO A 1 291 ? -8.270 8.941 -5.331 1.00 88.00 291 PRO A N 1
ATOM 2232 C CA . PRO A 1 291 ? -8.513 9.341 -3.945 1.00 88.00 291 PRO A CA 1
ATOM 2233 C C . PRO A 1 291 ? -8.589 8.190 -2.936 1.00 88.00 291 PRO A C 1
ATOM 2235 O O . PRO A 1 291 ? -8.272 8.393 -1.765 1.00 88.00 291 PRO A O 1
ATOM 2238 N N . ASP A 1 292 ? -9.036 7.011 -3.363 1.00 87.88 292 ASP A N 1
ATOM 2239 C CA . ASP A 1 292 ? -9.047 5.804 -2.541 1.00 87.88 292 ASP A CA 1
ATOM 2240 C C . ASP A 1 292 ? -7.633 5.268 -2.334 1.00 87.88 292 ASP A C 1
ATOM 2242 O O . ASP A 1 292 ? -7.233 5.082 -1.185 1.00 87.88 292 ASP A O 1
ATOM 2246 N N . GLU A 1 293 ? -6.848 5.130 -3.403 1.00 92.56 293 GLU A N 1
ATOM 2247 C CA . GLU A 1 293 ? -5.432 4.736 -3.322 1.00 92.56 293 GLU A CA 1
ATOM 2248 C C . GLU A 1 293 ? -4.605 5.693 -2.458 1.00 92.56 293 GLU A C 1
ATOM 2250 O O . GLU A 1 293 ? -3.744 5.278 -1.687 1.00 92.56 293 GLU A O 1
ATOM 2255 N N . ASP A 1 294 ? -4.909 6.989 -2.503 1.00 93.25 294 ASP A N 1
ATOM 2256 C CA . ASP A 1 294 ? -4.317 7.985 -1.613 1.00 93.25 294 ASP A CA 1
ATOM 2257 C C . ASP A 1 294 ? -4.532 7.657 -0.134 1.00 93.25 294 ASP A C 1
ATOM 2259 O O . ASP A 1 294 ? -3.593 7.675 0.671 1.00 93.25 294 ASP A O 1
ATOM 2263 N N . PHE A 1 295 ? -5.766 7.314 0.230 1.00 95.12 295 PHE A N 1
ATOM 2264 C CA . PHE A 1 295 ? -6.082 6.893 1.588 1.00 95.12 295 PHE A CA 1
ATOM 2265 C C . PHE A 1 295 ? -5.400 5.577 1.944 1.00 95.12 295 PHE A C 1
ATOM 2267 O O . PHE A 1 295 ? -4.806 5.480 3.019 1.00 95.12 295 PHE A O 1
ATOM 2274 N N . ILE A 1 296 ? -5.476 4.588 1.057 1.00 96.12 296 ILE A N 1
ATOM 2275 C CA . ILE A 1 296 ? -4.953 3.238 1.270 1.00 96.12 296 ILE A CA 1
ATOM 2276 C C . ILE A 1 296 ? -3.447 3.276 1.497 1.00 96.12 296 ILE A C 1
ATOM 2278 O O . ILE A 1 296 ? -2.953 2.754 2.497 1.00 96.12 296 ILE A O 1
ATOM 2282 N N . GLU A 1 297 ? -2.724 3.972 0.628 1.00 96.56 297 GLU A N 1
ATOM 2283 C CA . GLU A 1 297 ? -1.284 4.133 0.741 1.00 96.56 297 GLU A CA 1
ATOM 2284 C C . GLU A 1 297 ? -0.920 4.952 1.977 1.00 96.56 297 GLU A C 1
ATOM 2286 O O . GLU A 1 297 ? -0.071 4.536 2.765 1.00 96.56 297 GLU A O 1
ATOM 2291 N N . THR A 1 298 ? -1.607 6.069 2.241 1.00 97.19 298 THR A N 1
ATOM 2292 C CA . THR A 1 298 ? -1.357 6.834 3.474 1.00 97.19 298 THR A CA 1
ATOM 2293 C C . THR A 1 298 ? -1.580 5.961 4.717 1.00 97.19 298 THR A C 1
ATOM 2295 O O . THR A 1 298 ? -0.790 6.032 5.661 1.00 97.19 298 THR A O 1
ATOM 2298 N N . TYR A 1 299 ? -2.605 5.103 4.723 1.00 97.62 299 TYR A N 1
ATOM 2299 C CA . TYR A 1 299 ? -2.865 4.153 5.805 1.00 97.62 299 TYR A CA 1
ATOM 2300 C C . TYR A 1 299 ? -1.762 3.092 5.917 1.00 97.62 299 TYR A C 1
ATOM 2302 O O . TYR A 1 299 ? -1.250 2.887 7.018 1.00 97.62 299 TYR A O 1
ATOM 2310 N N . LYS A 1 300 ? -1.322 2.486 4.805 1.00 97.75 300 LYS A N 1
ATOM 2311 C CA . LYS A 1 300 ? -0.179 1.552 4.752 1.00 97.75 300 LYS A CA 1
ATOM 2312 C C . LYS A 1 300 ? 1.060 2.166 5.404 1.00 97.75 300 LYS A C 1
ATOM 2314 O O . LYS A 1 300 ? 1.611 1.601 6.349 1.00 97.75 300 LYS A O 1
ATOM 2319 N N . TYR A 1 301 ? 1.459 3.357 4.966 1.00 97.06 301 TYR A N 1
ATOM 2320 C CA . TYR A 1 301 ? 2.626 4.060 5.499 1.00 97.06 301 TYR A CA 1
ATOM 2321 C C . TYR A 1 301 ? 2.449 4.483 6.964 1.00 97.06 301 TYR A C 1
ATOM 2323 O O . TYR A 1 301 ? 3.400 4.410 7.749 1.00 97.06 301 TYR A O 1
ATOM 2331 N N . TRP A 1 302 ? 1.231 4.849 7.377 1.00 96.75 302 TRP A N 1
ATOM 2332 C CA . TRP A 1 302 ? 0.917 5.113 8.782 1.00 96.75 302 TRP A CA 1
ATOM 2333 C C . TRP A 1 302 ? 1.115 3.860 9.644 1.00 96.75 302 TRP A C 1
ATOM 2335 O O . TRP A 1 302 ? 1.771 3.935 10.684 1.00 96.75 302 TRP A O 1
ATOM 2345 N N . ILE A 1 303 ? 0.623 2.700 9.196 1.00 97.06 303 ILE A N 1
ATOM 2346 C CA . ILE A 1 303 ? 0.820 1.410 9.870 1.00 97.06 303 ILE A CA 1
ATOM 2347 C C . ILE A 1 303 ? 2.302 1.059 9.972 1.00 97.06 303 ILE A C 1
ATOM 2349 O O . ILE A 1 303 ? 2.765 0.700 11.057 1.00 97.06 303 ILE A O 1
ATOM 2353 N N . LEU A 1 304 ? 3.050 1.182 8.874 1.00 96.25 304 LEU A N 1
ATOM 2354 C CA . LEU A 1 304 ? 4.484 0.896 8.857 1.00 96.25 304 LEU A CA 1
ATOM 2355 C C . LEU A 1 304 ? 5.235 1.797 9.846 1.00 96.25 304 LEU A C 1
ATOM 2357 O O . LEU A 1 304 ? 6.036 1.297 10.639 1.00 96.25 304 LEU A O 1
ATOM 2361 N N . GLN A 1 305 ? 4.915 3.095 9.887 1.00 95.62 305 GLN A N 1
ATOM 2362 C CA . GLN A 1 305 ? 5.468 4.015 10.883 1.00 95.62 305 GLN A CA 1
ATOM 2363 C C . GLN A 1 305 ? 5.190 3.528 12.319 1.00 95.62 305 GLN A C 1
ATOM 2365 O O . GLN A 1 305 ? 6.108 3.497 13.141 1.00 95.62 305 GLN A O 1
ATOM 2370 N N . GLN A 1 306 ? 3.951 3.124 12.633 1.00 95.06 306 GLN A N 1
ATOM 2371 C CA . GLN A 1 306 ? 3.600 2.608 13.967 1.00 95.06 306 GLN A CA 1
ATOM 2372 C C . GLN A 1 306 ? 4.311 1.288 14.303 1.00 95.06 306 GLN A C 1
ATOM 2374 O O . GLN A 1 306 ? 4.618 1.038 15.467 1.00 95.06 306 GLN A O 1
ATOM 2379 N N . ALA A 1 307 ? 4.611 0.466 13.298 1.00 94.69 307 ALA A N 1
ATOM 2380 C CA . ALA A 1 307 ? 5.377 -0.772 13.442 1.00 94.69 307 ALA A CA 1
ATOM 2381 C C . ALA A 1 307 ? 6.898 -0.539 13.585 1.00 94.69 307 ALA A C 1
ATOM 2383 O O . ALA A 1 307 ? 7.669 -1.496 13.664 1.00 94.69 307 ALA A O 1
ATOM 2384 N N . GLY A 1 308 ? 7.353 0.719 13.634 1.00 93.38 308 GLY A N 1
ATOM 2385 C CA . GLY A 1 308 ? 8.761 1.075 13.819 1.00 93.38 308 GLY A CA 1
ATOM 2386 C C . GLY A 1 308 ? 9.595 1.032 12.538 1.00 93.38 308 GLY A C 1
ATOM 2387 O O . GLY A 1 308 ? 10.825 1.010 12.620 1.00 93.38 308 GLY A O 1
ATOM 2388 N N . PHE A 1 309 ? 8.948 1.025 11.372 1.00 92.69 309 PHE A N 1
ATOM 2389 C CA . PHE A 1 309 ? 9.601 1.129 10.073 1.00 92.69 309 PHE A CA 1
ATOM 2390 C C . PHE A 1 309 ? 10.165 2.538 9.866 1.00 92.69 309 PHE A C 1
ATOM 2392 O O . PHE A 1 309 ? 9.467 3.532 10.091 1.00 92.69 309 PHE A O 1
ATOM 2399 N N . LYS A 1 310 ? 11.444 2.637 9.488 1.00 90.81 310 LYS A N 1
ATOM 2400 C CA . LYS A 1 310 ? 12.178 3.913 9.554 1.00 90.81 310 LYS A CA 1
ATOM 2401 C C . LYS A 1 310 ? 12.476 4.521 8.199 1.00 90.81 310 LYS A C 1
ATOM 2403 O O . LYS A 1 310 ? 12.259 5.712 8.032 1.00 90.81 310 LYS A O 1
ATOM 2408 N N . THR A 1 311 ? 12.977 3.722 7.265 1.00 92.69 311 THR A N 1
ATOM 2409 C CA . THR A 1 311 ? 13.544 4.219 6.008 1.00 92.69 311 THR A CA 1
ATOM 2410 C C . THR A 1 311 ? 12.984 3.441 4.827 1.00 92.69 311 THR A C 1
ATOM 2412 O O . THR A 1 311 ? 12.784 2.230 4.922 1.00 92.69 311 THR A O 1
ATOM 2415 N N . MET A 1 312 ? 12.735 4.158 3.734 1.00 94.38 312 MET A N 1
ATOM 2416 C CA . MET A 1 312 ? 12.398 3.638 2.413 1.00 94.38 312 MET A CA 1
ATOM 2417 C C . MET A 1 312 ? 12.872 4.673 1.408 1.00 94.38 312 MET A C 1
ATOM 2419 O O . MET A 1 312 ? 12.346 5.785 1.400 1.00 94.38 312 MET A O 1
ATOM 2423 N N . ASP A 1 313 ? 13.860 4.313 0.603 1.00 94.56 313 ASP A N 1
ATOM 2424 C CA . ASP A 1 313 ? 14.438 5.211 -0.390 1.00 94.56 313 ASP A CA 1
ATOM 2425 C C . ASP A 1 313 ? 14.011 4.815 -1.794 1.00 94.56 313 ASP A C 1
ATOM 2427 O O . ASP A 1 313 ? 13.960 3.626 -2.109 1.00 94.56 313 ASP A O 1
ATOM 2431 N N . MET A 1 314 ? 13.762 5.813 -2.638 1.00 93.94 314 MET A N 1
ATOM 2432 C CA . MET A 1 314 ? 13.448 5.652 -4.051 1.00 93.94 314 MET A CA 1
ATOM 2433 C C . MET A 1 314 ? 14.457 6.405 -4.914 1.00 93.94 314 MET A C 1
ATOM 2435 O O . MET A 1 314 ? 14.779 7.573 -4.672 1.00 93.94 314 MET A O 1
ATOM 2439 N N . LYS A 1 315 ? 14.932 5.736 -5.960 1.00 94.88 315 LYS A N 1
ATOM 2440 C CA . LYS A 1 315 ? 15.795 6.304 -6.990 1.00 94.88 315 LYS A CA 1
ATOM 2441 C C . LYS A 1 315 ? 14.992 6.506 -8.266 1.00 94.88 315 LYS A C 1
ATOM 2443 O O . LYS A 1 315 ? 14.373 5.565 -8.746 1.00 94.88 315 LYS A O 1
ATOM 2448 N N . ILE A 1 316 ? 15.052 7.711 -8.831 1.00 91.81 316 ILE A N 1
ATOM 2449 C CA . ILE A 1 316 ? 14.457 8.033 -10.132 1.00 91.81 316 ILE A CA 1
ATOM 2450 C C . ILE A 1 316 ? 15.584 8.178 -11.166 1.00 91.81 316 ILE A C 1
ATOM 2452 O O . ILE A 1 316 ? 16.535 8.927 -10.920 1.00 91.81 316 ILE A O 1
ATOM 2456 N N . PRO A 1 317 ? 15.517 7.504 -12.329 1.00 92.38 317 PRO A N 1
ATOM 2457 C CA . PRO A 1 317 ? 16.515 7.656 -13.383 1.00 92.38 317 PRO A CA 1
ATOM 2458 C C . PRO A 1 317 ? 16.646 9.115 -13.822 1.00 92.38 317 PRO A C 1
ATOM 2460 O O . PRO A 1 317 ? 15.652 9.811 -14.001 1.00 92.38 317 PRO A O 1
ATOM 2463 N N . GLY A 1 318 ? 17.875 9.588 -14.022 1.00 87.56 318 GLY A N 1
ATOM 2464 C CA . GLY A 1 318 ? 18.133 10.973 -14.430 1.00 87.56 318 GLY A CA 1
ATOM 2465 C C . GLY A 1 318 ? 18.038 12.008 -13.303 1.00 87.56 318 GLY A C 1
ATOM 2466 O O . GLY A 1 318 ? 18.351 13.167 -13.553 1.00 87.56 318 GLY A O 1
ATOM 2467 N N . GLN A 1 319 ? 17.677 11.607 -12.078 1.00 88.50 319 GLN A N 1
ATOM 2468 C CA . GLN A 1 319 ? 17.777 12.455 -10.888 1.00 88.50 319 GLN A CA 1
ATOM 2469 C C . GLN A 1 319 ? 18.982 12.054 -10.036 1.00 88.50 319 GLN A C 1
ATOM 2471 O O . GLN A 1 319 ? 19.253 10.871 -9.830 1.00 88.50 319 GLN A O 1
ATOM 2476 N N . GLU A 1 320 ? 19.708 13.050 -9.530 1.00 85.69 320 GLU A N 1
ATOM 2477 C CA . GLU A 1 320 ? 20.841 12.820 -8.622 1.00 85.69 320 GLU A CA 1
ATOM 2478 C C . GLU A 1 320 ? 20.382 12.585 -7.178 1.00 85.69 320 GLU A C 1
ATOM 2480 O O . GLU A 1 320 ? 21.037 11.867 -6.424 1.00 85.69 320 GLU A O 1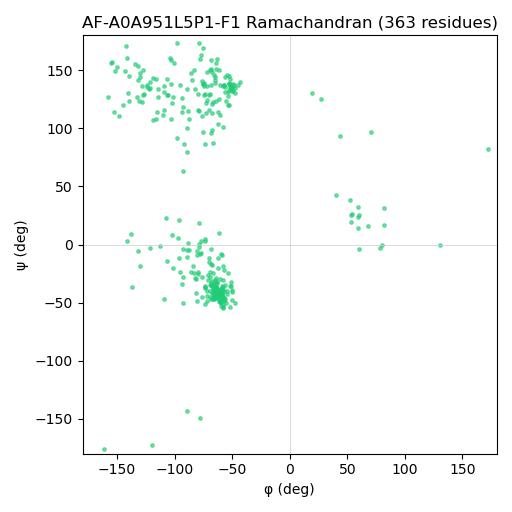
ATOM 2485 N N . SER A 1 321 ? 19.249 13.174 -6.784 1.00 88.69 321 SER A N 1
ATOM 2486 C CA . SER A 1 321 ? 18.725 13.049 -5.427 1.00 88.69 321 SER A CA 1
ATOM 2487 C C . SER A 1 321 ? 17.936 11.757 -5.241 1.00 88.69 321 SER A C 1
ATOM 2489 O O . SER A 1 321 ? 17.035 11.452 -6.026 1.00 88.69 321 SER A O 1
ATOM 2491 N N . VAL A 1 322 ? 18.210 11.066 -4.140 1.00 92.44 322 VAL A N 1
ATOM 2492 C CA . VAL A 1 322 ? 17.358 9.998 -3.616 1.00 92.44 322 VAL A CA 1
ATOM 2493 C C . VAL A 1 322 ? 16.143 10.621 -2.930 1.00 92.44 322 VAL A C 1
ATOM 2495 O O . VAL A 1 322 ? 16.251 11.649 -2.261 1.00 92.44 322 VAL A O 1
ATOM 2498 N N . ILE A 1 323 ? 14.979 10.006 -3.105 1.00 91.69 323 ILE A N 1
ATOM 2499 C CA . ILE A 1 323 ? 13.765 10.367 -2.379 1.00 91.69 323 ILE A CA 1
ATOM 2500 C C . ILE A 1 323 ? 13.684 9.492 -1.135 1.00 91.69 323 ILE A C 1
ATOM 2502 O O . ILE A 1 323 ? 13.550 8.277 -1.246 1.00 91.69 323 ILE A O 1
ATOM 2506 N N . HIS A 1 324 ? 13.702 10.114 0.038 1.00 94.31 324 HIS A N 1
ATOM 2507 C CA . HIS A 1 324 ? 13.552 9.427 1.319 1.00 94.31 324 HIS A CA 1
ATOM 2508 C C . HIS A 1 324 ? 12.067 9.334 1.695 1.00 94.31 324 HIS A C 1
ATOM 2510 O O . HIS A 1 324 ? 11.557 10.143 2.467 1.00 94.31 324 HIS A O 1
ATOM 2516 N N . VAL A 1 325 ? 11.341 8.377 1.114 1.00 93.38 325 VAL A N 1
ATOM 2517 C CA . VAL A 1 325 ? 9.873 8.258 1.204 1.00 93.38 325 VAL A CA 1
ATOM 2518 C C . VAL A 1 325 ? 9.387 8.201 2.653 1.00 93.38 325 VAL A C 1
ATOM 2520 O O . VAL A 1 325 ? 8.525 8.987 3.052 1.00 93.38 325 VAL A O 1
ATOM 2523 N N . MET A 1 326 ? 9.975 7.325 3.474 1.00 94.06 326 MET A N 1
ATOM 2524 C CA . MET A 1 326 ? 9.595 7.241 4.889 1.00 94.06 326 MET A CA 1
ATOM 2525 C C . MET A 1 326 ? 10.013 8.465 5.693 1.00 94.06 326 MET A C 1
ATOM 2527 O O . MET A 1 326 ? 9.270 8.859 6.586 1.00 94.06 326 MET A O 1
ATOM 2531 N N . ASP A 1 327 ? 11.154 9.091 5.401 1.00 94.00 327 ASP A N 1
ATOM 2532 C CA . ASP A 1 327 ? 11.558 10.305 6.117 1.00 94.00 327 ASP A CA 1
ATOM 2533 C C . ASP A 1 327 ? 10.640 11.475 5.765 1.00 94.00 327 ASP A C 1
ATOM 2535 O O . ASP A 1 327 ? 10.221 12.207 6.663 1.00 94.00 327 ASP A O 1
ATOM 2539 N N . ASN A 1 328 ? 10.253 11.610 4.495 1.00 93.44 328 ASN A N 1
ATOM 2540 C CA . ASN A 1 328 ? 9.257 12.580 4.051 1.00 93.44 328 ASN A CA 1
ATOM 2541 C C . ASN A 1 328 ? 7.922 12.341 4.764 1.00 93.44 328 ASN A C 1
ATOM 2543 O O . ASN A 1 328 ? 7.322 13.286 5.274 1.00 93.44 328 ASN A O 1
ATOM 2547 N N . PHE A 1 329 ? 7.482 11.084 4.881 1.00 95.12 329 PHE A N 1
ATOM 2548 C CA . PHE A 1 329 ? 6.259 10.737 5.604 1.00 95.12 329 PHE A CA 1
ATOM 2549 C C . PHE A 1 329 ? 6.363 11.003 7.112 1.00 95.12 329 PHE A C 1
ATOM 2551 O O . PHE A 1 329 ? 5.454 11.580 7.717 1.00 95.12 329 PHE A O 1
ATOM 2558 N N . ASN A 1 330 ? 7.461 10.592 7.745 1.00 94.12 330 ASN A N 1
ATOM 2559 C CA . ASN A 1 330 ? 7.693 10.706 9.184 1.00 94.12 330 ASN A CA 1
ATOM 2560 C C . ASN A 1 330 ? 7.819 12.166 9.624 1.00 94.12 330 ASN A C 1
ATOM 2562 O O . ASN A 1 330 ? 7.228 12.538 10.640 1.00 94.12 330 ASN A O 1
ATOM 2566 N N . ASN A 1 331 ? 8.517 12.981 8.831 1.00 94.38 331 ASN A N 1
ATOM 2567 C CA . ASN A 1 331 ? 8.813 14.385 9.115 1.00 94.38 331 ASN A CA 1
ATOM 2568 C C . ASN A 1 331 ? 7.839 15.366 8.441 1.00 94.38 331 ASN A C 1
ATOM 2570 O O . ASN A 1 331 ? 8.039 16.580 8.523 1.00 94.38 331 ASN A O 1
ATOM 2574 N N . ALA A 1 332 ? 6.782 14.867 7.791 1.00 94.88 332 ALA A N 1
ATOM 2575 C CA . ALA A 1 332 ? 5.750 15.693 7.178 1.00 94.88 332 ALA A CA 1
ATOM 2576 C C . ALA A 1 332 ? 5.181 16.697 8.194 1.00 94.88 332 ALA A C 1
ATOM 2578 O O . ALA A 1 332 ? 4.622 16.321 9.229 1.00 94.88 332 ALA A O 1
ATOM 2579 N N . SER A 1 333 ? 5.307 17.993 7.897 1.00 95.12 333 SER A N 1
ATOM 2580 C CA . SER A 1 333 ? 4.779 19.044 8.770 1.00 95.12 333 SER A CA 1
ATOM 2581 C C . SER A 1 333 ? 3.253 18.964 8.848 1.00 95.12 333 SER A C 1
ATOM 2583 O O . SER A 1 333 ? 2.600 18.605 7.868 1.00 95.12 333 SER A O 1
ATOM 2585 N N . ALA A 1 334 ? 2.654 19.390 9.963 1.00 93.50 334 ALA A N 1
ATOM 2586 C CA . ALA A 1 334 ? 1.194 19.417 10.115 1.00 93.50 334 ALA A CA 1
ATOM 2587 C C . ALA A 1 334 ? 0.467 20.269 9.047 1.00 93.50 334 ALA A C 1
ATOM 2589 O O . ALA A 1 334 ? -0.736 20.117 8.853 1.00 93.50 334 ALA A O 1
ATOM 2590 N N . GLY A 1 335 ? 1.181 21.170 8.358 1.00 92.44 335 GLY A N 1
ATOM 2591 C CA . GLY A 1 335 ? 0.642 21.977 7.260 1.00 92.44 335 GLY A CA 1
ATOM 2592 C C . GLY A 1 335 ? 0.679 21.300 5.884 1.00 92.44 335 GLY A C 1
ATOM 2593 O O . GLY A 1 335 ? -0.125 21.669 5.022 1.00 92.44 335 GLY A O 1
ATOM 2594 N N . SER A 1 336 ? 1.573 20.325 5.683 1.00 93.50 336 SER A N 1
ATOM 2595 C CA . SER A 1 336 ? 1.705 19.563 4.429 1.00 93.50 336 SER A CA 1
ATOM 2596 C C . SER A 1 336 ? 0.496 18.655 4.174 1.00 93.50 336 SER A C 1
ATOM 2598 O O . SER A 1 336 ? -0.228 18.311 5.114 1.00 93.50 336 SER A O 1
ATOM 2600 N N . GLY A 1 337 ? 0.266 18.253 2.920 1.00 92.62 337 GLY A N 1
ATOM 2601 C CA . GLY A 1 337 ? -0.826 17.338 2.574 1.00 92.62 337 GLY A CA 1
ATOM 2602 C C . GLY A 1 337 ? -0.698 15.993 3.294 1.00 92.62 337 GLY A C 1
ATOM 2603 O O . GLY A 1 337 ? -1.638 15.570 3.964 1.00 92.62 337 GLY A O 1
ATOM 2604 N N . VAL A 1 338 ? 0.490 15.385 3.276 1.00 95.00 338 VAL A N 1
ATOM 2605 C CA . VAL A 1 338 ? 0.794 14.145 4.009 1.00 95.00 338 VAL A CA 1
ATOM 2606 C C . VAL A 1 338 ? 0.577 14.328 5.513 1.00 95.00 338 VAL A C 1
ATOM 2608 O O . VAL A 1 338 ? -0.090 13.507 6.140 1.00 95.00 338 VAL A O 1
ATOM 2611 N N . GLY A 1 339 ? 1.056 15.422 6.113 1.00 95.81 339 GLY A N 1
ATOM 2612 C CA . GLY A 1 339 ? 0.865 15.675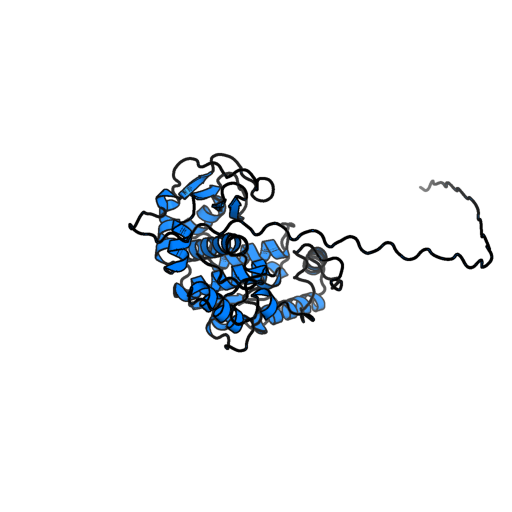 7.546 1.00 95.81 339 GLY A CA 1
ATOM 2613 C C . GLY A 1 339 ? -0.606 15.834 7.944 1.00 95.81 339 GLY A C 1
ATOM 2614 O O . GLY A 1 339 ? -1.041 15.263 8.947 1.00 95.81 339 GLY A O 1
ATOM 2615 N N . LYS A 1 340 ? -1.402 16.536 7.129 1.00 95.50 340 LYS A N 1
ATOM 2616 C CA . LYS A 1 340 ? -2.858 16.654 7.314 1.00 95.50 340 LYS A CA 1
ATOM 2617 C C . LYS A 1 340 ? -3.563 15.306 7.176 1.00 95.50 340 LYS A C 1
ATOM 2619 O O . LYS A 1 340 ? -4.421 15.001 7.999 1.00 95.50 340 LYS A O 1
ATOM 2624 N N . LYS A 1 341 ? -3.186 14.480 6.195 1.00 95.75 341 LYS A N 1
ATOM 2625 C CA . LYS A 1 341 ? -3.739 13.128 6.002 1.00 95.75 341 LYS A CA 1
ATOM 2626 C C . LYS A 1 341 ? -3.412 12.201 7.172 1.00 95.75 341 LYS A C 1
ATOM 2628 O O . LYS A 1 341 ? -4.298 11.512 7.668 1.00 95.75 341 LYS A O 1
ATOM 2633 N N . LYS A 1 342 ? -2.178 12.242 7.686 1.00 95.31 342 LYS A N 1
ATOM 2634 C CA . LYS A 1 342 ? -1.785 11.513 8.906 1.00 95.31 342 LYS A CA 1
ATOM 2635 C C . LYS A 1 342 ? -2.634 11.923 10.105 1.00 95.31 342 LYS A C 1
ATOM 2637 O O . LYS A 1 342 ? -3.108 11.060 10.841 1.00 95.31 342 LYS A O 1
ATOM 2642 N N . ALA A 1 343 ? -2.843 13.228 10.292 1.00 94.56 343 ALA A N 1
ATOM 2643 C CA . ALA A 1 343 ? -3.709 13.739 11.350 1.00 94.56 343 ALA A CA 1
ATOM 2644 C C . ALA A 1 343 ? -5.165 13.292 11.152 1.00 94.56 343 ALA A C 1
ATOM 2646 O O . ALA A 1 343 ? -5.812 12.888 12.115 1.00 94.56 343 ALA A O 1
ATOM 2647 N N . TRP A 1 344 ? -5.658 13.302 9.912 1.00 94.88 344 TRP A N 1
ATOM 2648 C CA . TRP A 1 344 ? -6.996 12.829 9.562 1.00 94.88 344 TRP A CA 1
ATOM 2649 C C . TRP A 1 344 ? -7.186 11.352 9.928 1.00 94.88 344 TRP A C 1
ATOM 2651 O O . TRP A 1 344 ? -8.134 11.024 10.638 1.00 94.88 344 TRP A O 1
ATOM 2661 N N . ILE A 1 345 ? -6.251 10.477 9.532 1.00 94.81 345 ILE A N 1
ATOM 2662 C CA . ILE A 1 345 ? -6.272 9.047 9.884 1.00 94.81 345 ILE A CA 1
ATOM 2663 C C . ILE A 1 345 ? -6.207 8.870 11.402 1.00 94.81 345 ILE A C 1
ATOM 2665 O O . ILE A 1 345 ? -6.986 8.104 11.957 1.00 94.81 345 ILE A O 1
ATOM 2669 N N . GLY A 1 346 ? -5.335 9.610 12.094 1.00 92.31 346 GLY A N 1
ATOM 2670 C CA . GLY A 1 346 ? -5.238 9.556 13.554 1.00 92.31 346 GLY A CA 1
ATOM 2671 C C . GLY A 1 346 ? -6.542 9.945 14.261 1.00 92.31 346 GLY A C 1
ATOM 2672 O O . GLY A 1 346 ? -6.957 9.262 15.194 1.00 92.31 346 GLY A O 1
ATOM 2673 N N . LEU A 1 347 ? -7.218 11.003 13.798 1.00 90.31 347 LEU A N 1
ATOM 2674 C CA . LEU A 1 347 ? -8.526 11.412 14.321 1.00 90.31 347 LEU A CA 1
ATOM 2675 C C . LEU A 1 347 ? -9.589 10.344 14.067 1.00 90.31 347 LEU A C 1
ATOM 2677 O O . LEU A 1 347 ? -10.323 9.996 14.991 1.00 90.31 347 LEU A O 1
ATOM 2681 N N . TRP A 1 348 ? -9.633 9.800 12.850 1.00 90.69 348 TRP A N 1
ATOM 2682 C CA . TRP A 1 348 ? -10.548 8.725 12.476 1.00 90.69 348 TRP A CA 1
ATOM 2683 C C . TRP A 1 348 ? -10.354 7.470 13.336 1.00 90.69 348 TRP A C 1
ATOM 2685 O O . TRP A 1 348 ? -11.328 6.921 13.845 1.00 90.69 348 TRP A O 1
ATOM 2695 N N . LEU A 1 349 ? -9.107 7.059 13.571 1.00 86.94 349 LEU A N 1
ATOM 2696 C CA . LEU A 1 349 ? -8.785 5.890 14.392 1.00 86.94 349 LEU A CA 1
ATOM 2697 C C . LEU A 1 349 ? -9.037 6.096 15.887 1.00 86.94 349 LEU A C 1
ATOM 2699 O O . LEU A 1 349 ? -9.246 5.123 16.605 1.00 86.94 349 LEU A O 1
ATOM 2703 N N . SER A 1 350 ? -8.987 7.338 16.374 1.00 80.62 350 SER A N 1
ATOM 2704 C CA . SER A 1 350 ? -9.118 7.623 17.806 1.00 80.62 350 SER A CA 1
ATOM 2705 C C . SER A 1 350 ? -10.524 7.379 18.366 1.00 80.62 350 SER A C 1
ATOM 2707 O O . SER A 1 350 ? -10.675 7.333 19.583 1.00 80.62 350 SER A O 1
ATOM 2709 N N . ASP A 1 351 ? -11.538 7.244 17.502 1.00 66.38 351 ASP A N 1
ATOM 2710 C CA . ASP A 1 351 ? -12.955 7.092 17.876 1.00 66.38 351 ASP A CA 1
ATOM 2711 C C . ASP A 1 351 ? -13.470 8.190 18.837 1.00 66.38 351 ASP A C 1
ATOM 2713 O O . ASP A 1 351 ? -14.495 8.066 19.498 1.00 66.38 351 ASP A O 1
ATOM 2717 N N . LEU A 1 352 ? -12.768 9.328 18.914 1.00 61.31 352 LEU A N 1
ATOM 2718 C CA . LEU A 1 352 ? -13.087 10.440 19.817 1.00 61.31 352 LEU A CA 1
ATOM 2719 C C . LEU A 1 352 ? -14.240 11.326 19.295 1.00 61.31 352 LEU A C 1
ATOM 2721 O O . LEU A 1 352 ? -14.379 12.476 19.712 1.00 61.31 352 LEU A O 1
ATOM 2725 N N . GLY A 1 353 ? -15.048 10.836 18.349 1.00 61.78 353 GLY A N 1
ATOM 2726 C CA . GLY A 1 353 ? -16.192 11.570 17.794 1.00 61.78 353 GLY A CA 1
ATOM 2727 C C . GLY A 1 353 ? -15.836 12.799 16.941 1.00 61.78 353 GLY A C 1
ATOM 2728 O O . GLY A 1 353 ? -16.703 13.630 16.675 1.00 61.78 353 GLY A O 1
ATOM 2729 N N . TYR A 1 354 ? -14.579 12.941 16.498 1.00 71.81 354 TYR A N 1
ATOM 2730 C CA . TYR A 1 354 ? -14.130 14.068 15.658 1.00 71.81 354 TYR A CA 1
ATOM 2731 C C . TYR A 1 354 ? -14.459 13.920 14.172 1.00 71.81 354 TYR A C 1
ATOM 2733 O O . TYR A 1 354 ? -14.265 14.867 13.399 1.00 71.81 354 TYR A O 1
ATOM 2741 N N . CYS A 1 355 ? -14.932 12.742 13.774 1.00 82.62 355 CYS A N 1
ATOM 2742 C CA . CYS A 1 355 ? -15.340 12.456 12.414 1.00 82.62 355 CYS A CA 1
ATOM 2743 C C . CYS A 1 355 ? -16.863 12.328 12.351 1.00 82.62 355 CYS A C 1
ATOM 2745 O O . CYS A 1 355 ? -17.475 11.662 13.180 1.00 82.62 355 CYS A O 1
ATOM 2747 N N . THR A 1 356 ? -17.482 13.006 11.389 1.00 76.06 356 THR A N 1
ATOM 2748 C CA . THR A 1 356 ? -18.942 13.083 11.242 1.00 76.06 356 THR A CA 1
ATOM 2749 C C . THR A 1 356 ? -19.352 12.768 9.812 1.00 76.06 356 THR A C 1
ATOM 2751 O O . THR A 1 356 ? -18.650 13.131 8.863 1.00 76.06 356 THR A O 1
ATOM 2754 N N . GLU A 1 357 ? -20.494 12.100 9.654 1.00 71.25 357 GLU A N 1
ATOM 2755 C CA . GLU A 1 357 ? -21.130 11.916 8.351 1.00 71.25 357 GLU A CA 1
ATOM 2756 C C . GLU A 1 357 ? -21.978 13.150 7.974 1.00 71.25 357 GLU A C 1
ATOM 2758 O O . GLU A 1 357 ? -22.517 13.837 8.855 1.00 71.25 357 GLU A O 1
ATOM 2763 N N . PRO A 1 358 ? -22.130 13.466 6.674 1.00 58.84 358 PRO A N 1
ATOM 2764 C CA . PRO A 1 358 ? -23.007 14.542 6.226 1.00 58.84 358 PRO A CA 1
ATOM 2765 C C . PRO A 1 358 ? -24.467 14.234 6.602 1.00 58.84 358 PRO A C 1
ATOM 2767 O O . PRO A 1 358 ? -25.054 13.300 6.066 1.00 58.84 358 PRO A O 1
ATOM 2770 N N . GLY A 1 359 ? -25.071 15.022 7.500 1.00 64.88 359 GLY A N 1
ATOM 2771 C CA . GLY A 1 359 ? -26.489 14.860 7.869 1.00 64.88 359 GLY A CA 1
ATOM 2772 C C . GLY A 1 359 ? -26.810 14.816 9.366 1.00 64.88 359 GLY A C 1
ATOM 2773 O O . GLY A 1 359 ? -27.984 14.778 9.717 1.00 64.88 359 GLY A O 1
ATOM 2774 N N . GLY A 1 360 ? -25.815 14.908 10.253 1.00 49.75 360 GLY A N 1
ATOM 2775 C CA . GLY A 1 360 ? -26.056 15.320 11.645 1.00 49.75 360 GLY A CA 1
ATOM 2776 C C . GLY A 1 360 ? -26.548 14.235 12.608 1.00 49.75 360 GLY A C 1
ATOM 2777 O O . GLY A 1 360 ? -27.242 14.551 13.570 1.00 49.75 360 GLY A O 1
ATOM 2778 N N . GLY A 1 361 ? -26.153 12.981 12.401 1.00 51.12 361 GLY A N 1
ATOM 2779 C CA . GLY A 1 361 ? -26.083 11.992 13.476 1.00 51.12 361 GLY A CA 1
ATOM 2780 C C . GLY A 1 361 ? -24.618 11.693 13.768 1.00 51.12 361 GLY A C 1
ATOM 2781 O O . GLY A 1 361 ? -23.838 11.552 12.828 1.00 51.12 361 GLY A O 1
ATOM 2782 N N . HIS A 1 362 ? -24.220 11.617 15.041 1.00 49.62 362 HIS A N 1
ATOM 2783 C CA . HIS A 1 362 ? -22.948 10.976 15.375 1.00 49.62 362 HIS A CA 1
ATOM 2784 C C . HIS A 1 362 ? -22.964 9.582 14.743 1.00 49.62 362 HIS A C 1
ATOM 2786 O O . HIS A 1 362 ? -23.879 8.803 15.011 1.00 49.62 362 HIS A O 1
ATOM 2792 N N . ALA A 1 363 ? -22.009 9.313 13.856 1.00 46.28 363 ALA A N 1
ATOM 2793 C CA . ALA A 1 363 ? -21.857 8.007 13.244 1.00 46.28 363 ALA A CA 1
ATOM 2794 C C . ALA A 1 363 ? -21.408 7.038 14.344 1.00 46.28 363 ALA A C 1
ATOM 2796 O O . ALA A 1 363 ? -20.236 7.003 14.692 1.00 46.28 363 ALA A O 1
ATOM 2797 N N . HIS A 1 364 ? -22.361 6.327 14.941 1.00 55.28 364 HIS A N 1
ATOM 2798 C CA . HIS A 1 364 ? -22.124 5.225 15.869 1.00 55.28 364 HIS A CA 1
ATOM 2799 C C . HIS A 1 364 ? -23.189 4.146 15.641 1.00 55.28 364 HIS A C 1
ATOM 2801 O O . HIS A 1 364 ? -24.322 4.487 15.275 1.00 55.28 364 HIS A O 1
ATOM 2807 N N . PRO A 1 365 ? -22.872 2.859 15.877 1.00 42.59 365 PRO A N 1
ATOM 2808 C CA . PRO A 1 365 ? -21.709 2.341 16.613 1.00 42.59 365 PRO A CA 1
ATOM 2809 C C . PRO A 1 365 ? -20.468 2.101 15.754 1.00 42.59 365 PRO A C 1
ATOM 2811 O O . PRO A 1 365 ? -20.582 1.420 14.708 1.00 42.59 365 PRO A O 1
#

Radius of gyration: 24.98 Å; Cα contacts (8 Å, |Δi|>4): 551; chains: 1; bounding box: 62×58×86 Å